Protein AF-A0A7X6YZL4-F1 (afdb_monomer_lite)

Structure (mmCIF, N/CA/C/O backbone):
data_AF-A0A7X6YZL4-F1
#
_entry.id   AF-A0A7X6YZL4-F1
#
loop_
_atom_site.group_PDB
_atom_site.id
_atom_site.type_symbol
_atom_site.label_atom_id
_atom_site.label_alt_id
_atom_site.label_comp_id
_atom_site.label_asym_id
_atom_site.label_entity_id
_atom_site.label_seq_id
_atom_site.pdbx_PDB_ins_code
_atom_site.Cartn_x
_atom_site.Cartn_y
_atom_site.Cartn_z
_atom_site.occupancy
_atom_site.B_iso_or_equiv
_atom_site.auth_seq_id
_atom_site.auth_comp_id
_atom_site.auth_asym_id
_atom_site.auth_atom_id
_atom_site.pdbx_PDB_model_num
ATOM 1 N N . MET A 1 1 ? -4.446 -24.377 -3.716 1.00 77.25 1 MET A N 1
ATOM 2 C CA . MET A 1 1 ? -5.215 -23.305 -3.032 1.00 77.25 1 MET A CA 1
ATOM 3 C C . MET A 1 1 ? -4.338 -22.731 -1.927 1.00 77.25 1 MET A C 1
ATOM 5 O O . MET A 1 1 ? -3.491 -23.467 -1.441 1.00 77.25 1 MET A O 1
ATOM 9 N N . PHE A 1 2 ? -4.482 -21.459 -1.549 1.00 84.44 2 PHE A N 1
ATOM 10 C CA . PHE A 1 2 ? -3.625 -20.832 -0.530 1.00 84.44 2 PHE A CA 1
ATOM 11 C C . PHE A 1 2 ? -4.409 -20.495 0.737 1.00 84.44 2 PHE A C 1
ATOM 13 O O . PHE A 1 2 ? -5.612 -20.237 0.712 1.00 84.44 2 PHE A O 1
ATOM 20 N N . CYS A 1 3 ? -3.724 -20.507 1.876 1.00 83.50 3 CYS A N 1
ATOM 21 C CA . CYS A 1 3 ? -4.315 -20.162 3.152 1.00 83.50 3 CYS A CA 1
ATOM 22 C C . CYS A 1 3 ? -4.645 -18.673 3.191 1.00 83.50 3 CYS A C 1
ATOM 24 O O . CYS A 1 3 ? -3.745 -17.840 3.266 1.00 83.50 3 CYS A O 1
ATOM 26 N N . ARG A 1 4 ? -5.932 -18.333 3.275 1.00 80.94 4 ARG A N 1
ATOM 27 C CA . ARG A 1 4 ? -6.381 -16.935 3.390 1.00 80.94 4 ARG A CA 1
ATOM 28 C C . ARG A 1 4 ? -5.865 -16.212 4.639 1.00 80.94 4 ARG A C 1
ATOM 30 O O . ARG A 1 4 ? -5.837 -14.991 4.664 1.00 80.94 4 ARG A O 1
ATOM 37 N N . LYS A 1 5 ? -5.408 -16.951 5.659 1.00 80.00 5 LYS A N 1
ATOM 38 C CA . LYS A 1 5 ? -4.813 -16.371 6.874 1.00 80.00 5 LYS A CA 1
ATOM 39 C C . LYS A 1 5 ? -3.322 -16.046 6.728 1.00 80.00 5 LYS A C 1
ATOM 41 O O . LYS A 1 5 ? -2.863 -15.101 7.359 1.00 80.00 5 LYS A O 1
ATOM 46 N N . CYS A 1 6 ? -2.542 -16.839 5.987 1.00 79.81 6 CYS A N 1
ATOM 47 C CA . CYS A 1 6 ? -1.077 -16.699 5.997 1.00 79.81 6 CYS A CA 1
ATOM 48 C C . CYS A 1 6 ? -0.364 -16.841 4.648 1.00 79.81 6 CYS A C 1
ATOM 50 O O . CYS A 1 6 ? 0.860 -16.789 4.639 1.00 79.81 6 CYS A O 1
ATOM 52 N N . GLY A 1 7 ? -1.084 -17.065 3.548 1.00 82.12 7 GLY A N 1
ATOM 53 C CA . GLY A 1 7 ? -0.505 -17.193 2.208 1.00 82.12 7 GLY A CA 1
ATOM 54 C C . GLY A 1 7 ? 0.187 -18.530 1.917 1.00 82.12 7 GLY A C 1
ATOM 55 O O . GLY A 1 7 ? 0.668 -18.734 0.810 1.00 82.12 7 GLY A O 1
ATOM 56 N N . ALA A 1 8 ? 0.232 -19.470 2.870 1.00 85.38 8 ALA A N 1
ATOM 57 C CA . ALA A 1 8 ? 0.843 -20.780 2.639 1.00 85.38 8 ALA A CA 1
ATOM 58 C C . ALA A 1 8 ? 0.036 -21.625 1.646 1.00 85.38 8 ALA A C 1
ATOM 60 O O . ALA A 1 8 ? -1.195 -21.627 1.698 1.00 85.38 8 ALA A O 1
ATOM 61 N N . GLU A 1 9 ? 0.724 -22.377 0.791 1.00 88.94 9 GLU A N 1
ATOM 62 C CA . GLU A 1 9 ? 0.089 -23.371 -0.072 1.00 88.94 9 GLU A CA 1
ATOM 63 C C . GLU A 1 9 ? -0.590 -24.449 0.784 1.00 88.94 9 GLU A C 1
ATOM 65 O O . GLU A 1 9 ? -0.041 -24.904 1.791 1.00 88.94 9 GLU A O 1
ATOM 70 N N . LEU A 1 10 ? -1.824 -24.792 0.425 1.00 87.00 10 LEU A N 1
ATOM 71 C CA . LEU A 1 10 ? -2.638 -25.786 1.110 1.00 87.00 10 LEU A CA 1
ATOM 72 C C . LEU A 1 10 ? -2.779 -27.029 0.244 1.00 87.00 10 LEU A C 1
ATOM 74 O O . LEU A 1 10 ? -3.118 -26.935 -0.942 1.00 87.00 10 LEU A O 1
ATOM 78 N N . ASP A 1 11 ? -2.636 -28.185 0.884 1.00 80.81 11 ASP A N 1
ATOM 79 C CA . ASP A 1 11 ? -3.034 -29.457 0.304 1.00 80.81 11 ASP A CA 1
ATOM 80 C C . ASP A 1 11 ? -4.551 -29.477 0.089 1.00 80.81 11 ASP A C 1
ATOM 82 O O . ASP A 1 11 ? -5.321 -29.067 0.963 1.00 80.81 11 ASP A O 1
ATOM 86 N N . ALA A 1 12 ? -4.985 -30.002 -1.059 1.00 70.81 12 ALA A N 1
ATOM 87 C CA . ALA A 1 12 ? -6.384 -29.999 -1.501 1.00 70.81 12 ALA A CA 1
ATOM 88 C C . ALA A 1 12 ? -7.362 -30.743 -0.563 1.00 70.81 12 ALA A C 1
ATOM 90 O O . ALA A 1 12 ? -8.571 -30.651 -0.751 1.00 70.81 12 ALA A O 1
ATOM 91 N N . GLN A 1 13 ? -6.850 -31.483 0.426 1.00 73.56 13 GLN A N 1
ATOM 92 C CA . GLN A 1 13 ? -7.623 -32.233 1.426 1.00 73.56 13 GLN A CA 1
ATOM 93 C C . GLN A 1 13 ? -7.285 -31.835 2.876 1.00 73.56 13 GLN A C 1
ATOM 95 O O . GLN A 1 13 ? -7.654 -32.537 3.812 1.00 73.56 13 GLN A O 1
ATOM 100 N N . SER A 1 14 ? -6.555 -30.735 3.089 1.00 74.19 14 SER A N 1
ATOM 101 C CA . SER A 1 14 ? -6.220 -30.266 4.438 1.00 74.19 14 SER A CA 1
ATOM 102 C C . SER A 1 14 ? -7.379 -29.494 5.083 1.00 74.19 14 SER A C 1
ATOM 104 O O . SER A 1 14 ? -7.771 -28.447 4.585 1.00 74.19 14 SER A O 1
ATOM 106 N N . ASP A 1 15 ? -7.890 -29.970 6.226 1.00 84.50 15 ASP A N 1
ATOM 107 C CA . ASP A 1 15 ? -8.900 -29.253 7.034 1.00 84.50 15 ASP A CA 1
ATOM 108 C C . ASP A 1 15 ? -8.316 -28.032 7.769 1.00 84.50 15 ASP A C 1
ATOM 110 O O . ASP A 1 15 ? -9.043 -27.150 8.236 1.00 84.50 15 ASP A O 1
ATOM 114 N N . PHE A 1 16 ? -6.987 -27.976 7.910 1.00 87.88 16 PHE A N 1
ATOM 115 C CA . PHE A 1 16 ? -6.263 -26.908 8.594 1.00 87.88 16 PHE A CA 1
ATOM 116 C C . PHE A 1 16 ? -4.934 -26.598 7.896 1.00 87.88 16 PHE A C 1
ATOM 118 O O . PHE A 1 16 ? -4.231 -27.490 7.428 1.00 87.88 16 PHE A O 1
ATOM 125 N N . CYS A 1 17 ? -4.551 -25.322 7.885 1.00 87.88 17 CYS A N 1
ATOM 126 C CA . CYS A 1 17 ? -3.268 -24.862 7.381 1.00 87.88 17 CYS A CA 1
ATOM 127 C C . CYS A 1 17 ? -2.140 -25.327 8.304 1.00 87.88 17 CYS A C 1
ATOM 129 O O . CYS A 1 17 ? -2.038 -24.872 9.446 1.00 87.88 17 CYS A O 1
ATOM 131 N N . SER A 1 18 ? -1.244 -26.155 7.775 1.00 88.06 18 SER A N 1
ATOM 132 C CA . SER A 1 18 ? -0.056 -26.659 8.473 1.00 88.06 18 SER A CA 1
ATOM 133 C C . SER A 1 18 ? 0.912 -25.556 8.922 1.00 88.06 18 SER A C 1
ATOM 135 O O . SER A 1 18 ? 1.654 -25.750 9.880 1.00 88.06 18 SER A O 1
ATOM 137 N N . ASN A 1 19 ? 0.884 -24.383 8.280 1.00 87.12 19 ASN A N 1
ATOM 138 C CA . ASN A 1 19 ? 1.783 -23.275 8.607 1.00 87.12 19 ASN A CA 1
ATOM 139 C C . ASN A 1 19 ? 1.261 -22.365 9.738 1.00 87.12 19 ASN A C 1
ATOM 141 O O . ASN A 1 19 ? 2.036 -21.885 10.557 1.00 87.12 19 ASN A O 1
ATOM 145 N N . CYS A 1 20 ? -0.047 -22.084 9.796 1.00 83.94 20 CYS A N 1
ATOM 146 C CA . CYS A 1 20 ? -0.599 -21.086 10.734 1.00 83.94 20 CYS A CA 1
ATOM 147 C C . CYS A 1 20 ? -1.802 -21.558 11.569 1.00 83.94 20 CYS A C 1
ATOM 149 O O . CYS A 1 20 ? -2.404 -20.753 12.296 1.00 83.94 20 CYS A O 1
ATOM 151 N N . GLY A 1 21 ? -2.194 -22.827 11.417 1.00 84.44 21 GLY A N 1
ATOM 152 C CA . GLY A 1 21 ? -3.307 -23.461 12.124 1.00 84.44 21 GLY A CA 1
ATOM 153 C C . GLY A 1 21 ? -4.698 -22.936 11.752 1.00 84.44 21 GLY A C 1
ATOM 154 O O . GLY A 1 21 ? -5.657 -23.216 12.464 1.00 84.44 21 GLY A O 1
ATOM 155 N N . ALA A 1 22 ? -4.838 -22.132 10.689 1.00 85.19 22 ALA A N 1
ATOM 156 C CA . ALA A 1 22 ? -6.154 -21.690 10.218 1.00 85.19 22 ALA A CA 1
ATOM 157 C C . ALA A 1 22 ? -6.991 -22.884 9.762 1.00 85.19 22 ALA A C 1
ATOM 159 O O . ALA A 1 22 ? -6.471 -23.717 9.028 1.00 85.19 22 ALA A O 1
ATOM 160 N N . LYS A 1 23 ? -8.279 -22.932 10.110 1.00 86.94 23 LYS A N 1
ATOM 161 C CA . LYS A 1 23 ? -9.203 -23.892 9.499 1.00 86.94 23 LYS A CA 1
ATOM 162 C C . LYS A 1 23 ? -9.378 -23.553 8.018 1.00 86.94 23 LYS A C 1
ATOM 164 O O . LYS A 1 23 ? -9.565 -22.388 7.670 1.00 86.94 23 LYS A O 1
ATOM 169 N N . VAL A 1 24 ? -9.276 -24.562 7.169 1.00 83.12 24 VAL A N 1
ATOM 170 C CA . VAL A 1 24 ? -9.494 -24.471 5.729 1.00 83.12 24 VAL A CA 1
ATOM 171 C C . VAL A 1 24 ? -10.911 -24.969 5.486 1.00 83.12 24 VAL A C 1
ATOM 173 O O . VAL A 1 24 ? -11.236 -26.107 5.812 1.00 83.12 24 VAL A O 1
ATOM 176 N N . SER A 1 25 ? -11.781 -24.108 4.966 1.00 66.81 25 SER A N 1
ATOM 177 C CA . SER A 1 25 ? -13.121 -24.529 4.562 1.00 66.81 25 SER A CA 1
ATOM 178 C C . SER A 1 25 ? -13.008 -25.335 3.270 1.00 66.81 25 SER A C 1
ATOM 180 O O . SER A 1 25 ? -13.019 -24.777 2.176 1.00 66.81 25 SER A O 1
ATOM 182 N N . LEU A 1 26 ? -12.829 -26.646 3.405 1.00 59.81 26 LEU A N 1
ATOM 183 C CA . LEU A 1 26 ? -13.103 -27.598 2.341 1.00 59.81 26 LEU A CA 1
ATOM 184 C C . LEU A 1 26 ? -14.585 -27.946 2.460 1.00 59.81 26 LEU A C 1
ATOM 186 O O . LEU A 1 26 ? -14.973 -28.617 3.410 1.00 59.81 26 LEU A O 1
ATOM 190 N N . ASP A 1 27 ? -15.415 -27.485 1.530 1.00 46.50 27 ASP A N 1
ATOM 191 C CA . ASP A 1 27 ? -16.777 -28.004 1.377 1.00 46.50 27 ASP A CA 1
ATOM 192 C C . ASP A 1 27 ? -16.779 -29.079 0.278 1.00 46.50 27 ASP A C 1
ATOM 194 O O . ASP A 1 27 ? -16.867 -28.745 -0.909 1.00 46.50 27 ASP A O 1
ATOM 198 N N . PRO A 1 28 ? -16.683 -30.378 0.620 1.00 51.56 28 PRO A N 1
ATOM 199 C CA . PRO A 1 28 ? -17.007 -31.449 -0.296 1.00 51.56 28 PRO A CA 1
ATOM 200 C C . PRO A 1 28 ? -18.454 -31.901 -0.060 1.00 51.56 28 PRO A C 1
ATOM 202 O O . PRO A 1 28 ? -18.777 -32.492 0.966 1.00 51.56 28 PRO A O 1
ATOM 205 N N . SER A 1 29 ? -19.299 -31.677 -1.066 1.00 43.12 29 SER A N 1
ATOM 206 C CA . SER A 1 29 ? -20.385 -32.565 -1.519 1.00 43.12 29 SER A CA 1
ATOM 207 C C . SER A 1 29 ? -21.721 -31.855 -1.741 1.00 43.12 29 SER A C 1
ATOM 209 O O . SER A 1 29 ? -22.318 -31.243 -0.859 1.00 43.12 29 SER A O 1
ATOM 211 N N . ALA A 1 30 ? -22.176 -31.984 -2.982 1.00 53.75 30 ALA A N 1
ATOM 212 C CA . ALA A 1 30 ? -23.420 -31.480 -3.512 1.00 53.75 30 ALA A CA 1
ATOM 213 C C . ALA A 1 30 ? -24.639 -32.245 -2.973 1.00 53.75 30 ALA A C 1
ATOM 215 O O . ALA A 1 30 ? -24.653 -33.473 -2.913 1.00 53.75 30 ALA A O 1
ATOM 216 N N . GLY A 1 31 ? -25.701 -31.490 -2.707 1.00 35.06 31 GLY A N 1
ATOM 217 C CA . GLY A 1 31 ? -27.073 -31.959 -2.574 1.00 35.06 31 GLY A CA 1
ATOM 218 C C . GLY A 1 31 ? -28.012 -30.831 -2.991 1.00 35.06 31 GLY A C 1
ATOM 219 O O . GLY A 1 31 ? -28.319 -29.971 -2.181 1.00 35.06 31 GLY A O 1
ATOM 220 N N . A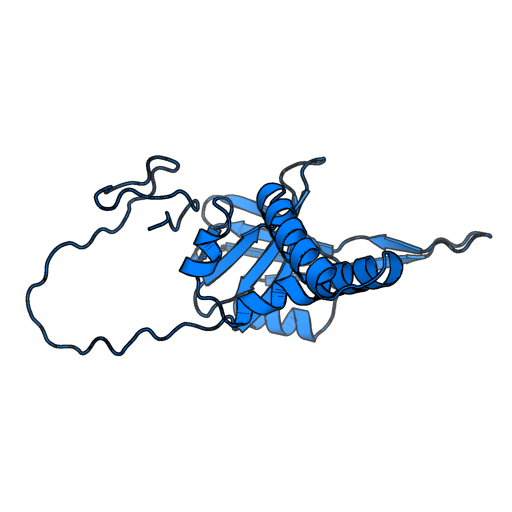SN A 1 32 ? -28.350 -30.816 -4.283 1.00 46.88 32 ASN A N 1
ATOM 221 C CA . ASN A 1 32 ? -29.417 -30.079 -4.972 1.00 46.88 32 ASN A CA 1
ATOM 222 C C . ASN A 1 32 ? -30.215 -29.023 -4.177 1.00 46.88 32 ASN A C 1
ATOM 224 O O . ASN A 1 32 ? -31.132 -29.364 -3.442 1.00 46.88 32 ASN A O 1
ATOM 228 N N . GLU A 1 33 ? -29.982 -27.753 -4.510 1.00 41.34 33 GLU A N 1
ATOM 229 C CA . GLU A 1 33 ? -31.046 -26.804 -4.852 1.00 41.34 33 GLU A CA 1
ATOM 230 C C . GLU A 1 33 ? -30.465 -25.787 -5.849 1.00 41.34 33 GLU A C 1
ATOM 232 O O . GLU A 1 33 ? -29.455 -25.127 -5.593 1.00 41.34 33 GLU A O 1
ATOM 237 N N . GLU A 1 34 ? -31.068 -25.722 -7.036 1.00 48.56 34 GLU A N 1
ATOM 238 C CA . GLU A 1 34 ? -30.737 -24.779 -8.100 1.00 48.56 34 GLU A CA 1
ATOM 239 C C . GLU A 1 34 ? -30.933 -23.334 -7.620 1.00 48.56 34 GLU A C 1
ATOM 241 O O . GLU A 1 34 ? -32.014 -22.756 -7.712 1.00 48.56 34 GLU A O 1
ATOM 246 N N . LYS A 1 35 ? -29.848 -22.697 -7.183 1.00 38.69 35 LYS A N 1
ATOM 247 C CA . LYS A 1 35 ? -29.645 -21.268 -7.419 1.00 38.69 35 LYS A CA 1
ATOM 248 C C . LYS A 1 35 ? -28.341 -21.086 -8.171 1.00 38.69 35 LYS A C 1
ATOM 250 O O . LYS A 1 35 ? -27.254 -21.350 -7.668 1.00 38.69 35 LYS A O 1
ATOM 255 N N . GLN A 1 36 ? -28.516 -20.676 -9.419 1.00 40.03 36 GLN A N 1
ATOM 256 C CA . GLN A 1 36 ? -27.507 -20.317 -10.402 1.00 40.03 36 GLN A CA 1
ATOM 257 C C . GLN A 1 36 ? -26.283 -19.646 -9.760 1.00 40.03 36 GLN A C 1
ATOM 259 O O . GLN A 1 36 ? -26.338 -18.495 -9.327 1.00 40.03 36 GLN A O 1
ATOM 264 N N . LYS A 1 37 ? -25.149 -20.354 -9.762 1.00 43.75 37 LYS A N 1
ATOM 265 C CA . LYS A 1 37 ? -23.840 -19.704 -9.786 1.00 43.75 37 LYS A CA 1
ATOM 266 C C . LYS A 1 37 ? -23.717 -19.021 -11.146 1.00 43.75 37 LYS A C 1
ATOM 268 O O . LYS A 1 37 ? -23.449 -19.675 -12.150 1.00 43.75 37 LYS A O 1
ATOM 273 N N . ASN A 1 38 ? -23.948 -17.712 -11.169 1.00 38.66 38 ASN A N 1
ATOM 274 C CA . ASN A 1 38 ? -23.431 -16.857 -12.233 1.00 38.66 38 ASN A CA 1
ATOM 275 C C . ASN A 1 38 ? -21.894 -16.998 -12.298 1.00 38.66 38 ASN A C 1
ATOM 277 O O . ASN A 1 38 ? -21.266 -17.298 -11.277 1.00 38.66 38 ASN A O 1
ATOM 281 N N . PRO A 1 39 ? -21.282 -16.826 -13.481 1.00 46.03 39 PRO A N 1
ATOM 282 C CA . PRO A 1 39 ? -19.849 -17.003 -13.660 1.00 46.03 39 PRO A CA 1
ATOM 283 C C . PRO A 1 39 ? -19.106 -15.959 -12.830 1.00 46.03 39 PRO A C 1
ATOM 285 O O . PRO A 1 39 ? -19.437 -14.782 -12.919 1.00 46.03 39 PRO A O 1
ATOM 288 N N . SER A 1 40 ? -18.130 -16.419 -12.040 1.00 47.69 40 SER A N 1
ATOM 289 C CA . SER A 1 40 ? -16.930 -15.687 -11.614 1.00 47.69 40 SER A CA 1
ATOM 290 C C . SER A 1 40 ? -16.995 -14.176 -11.857 1.00 47.69 40 SER A C 1
ATOM 292 O O . SER A 1 40 ? -16.449 -13.673 -12.841 1.00 47.69 40 SER A O 1
ATOM 294 N N . THR A 1 41 ? -17.669 -13.443 -10.972 1.00 46.81 41 THR A N 1
ATOM 295 C CA . THR A 1 41 ? -17.517 -11.993 -10.927 1.00 46.81 41 THR A CA 1
ATOM 296 C C . THR A 1 41 ? -16.127 -11.741 -10.360 1.00 46.81 41 THR A C 1
ATOM 298 O O . THR A 1 41 ? -15.938 -11.774 -9.150 1.00 46.81 41 THR A O 1
ATOM 301 N N . THR A 1 42 ? -15.134 -11.586 -11.234 1.00 57.91 42 THR A N 1
ATOM 302 C CA . THR A 1 42 ? -13.805 -11.100 -10.868 1.00 57.91 42 THR A CA 1
ATOM 303 C C . THR A 1 42 ? -14.000 -9.749 -10.190 1.00 57.91 42 THR A C 1
ATOM 305 O O . THR A 1 42 ? -14.322 -8.760 -10.851 1.00 57.91 42 THR A O 1
ATOM 308 N N . GLU A 1 43 ? -13.912 -9.714 -8.862 1.00 76.00 43 GLU A N 1
ATOM 309 C CA . GLU A 1 43 ? -13.983 -8.460 -8.127 1.00 76.00 43 GLU A CA 1
ATOM 310 C C . GLU A 1 43 ? -12.716 -7.678 -8.449 1.00 76.00 43 GLU A C 1
ATOM 312 O O . GLU A 1 43 ? -11.619 -8.055 -8.051 1.00 76.00 43 GLU A O 1
ATOM 317 N N . ALA A 1 44 ? -12.858 -6.626 -9.251 1.00 86.88 44 ALA A N 1
ATOM 318 C CA . ALA A 1 44 ? -11.735 -5.786 -9.629 1.00 86.88 44 ALA A CA 1
ATOM 319 C C . ALA A 1 44 ? -11.247 -4.981 -8.421 1.00 86.88 44 ALA A C 1
ATOM 321 O O . ALA A 1 44 ? -12.048 -4.520 -7.600 1.00 86.88 44 ALA A O 1
ATOM 322 N N . ALA A 1 45 ? -9.935 -4.755 -8.344 1.00 93.56 45 ALA A N 1
ATOM 323 C CA . ALA A 1 45 ? -9.388 -3.858 -7.340 1.00 93.56 45 ALA A CA 1
ATOM 324 C C . ALA A 1 45 ? -9.965 -2.445 -7.524 1.00 93.56 45 ALA A C 1
ATOM 326 O O . ALA A 1 45 ? -9.942 -1.874 -8.615 1.00 93.56 45 ALA A O 1
ATOM 327 N N . ILE A 1 46 ? -10.462 -1.874 -6.431 1.00 94.94 46 ILE A N 1
ATOM 328 C CA . ILE A 1 46 ? -11.050 -0.533 -6.383 1.00 94.94 46 ILE A CA 1
ATOM 329 C C . ILE A 1 46 ? -9.937 0.511 -6.327 1.00 94.94 46 ILE A C 1
ATOM 331 O O . ILE A 1 46 ? -10.007 1.560 -6.965 1.00 94.94 46 ILE A O 1
ATOM 335 N N . TRP A 1 47 ? -8.892 0.224 -5.551 1.00 94.81 47 TRP A N 1
ATOM 336 C CA . TRP A 1 47 ? -7.787 1.144 -5.337 1.00 94.81 47 TRP A CA 1
ATOM 337 C C . TRP A 1 47 ? -6.518 0.412 -4.910 1.00 94.81 47 TRP A C 1
ATOM 339 O O . TRP A 1 47 ? -6.567 -0.726 -4.443 1.00 94.81 47 TRP A O 1
ATOM 349 N N . MET A 1 48 ? -5.366 1.067 -5.045 1.00 94.19 48 MET A N 1
ATOM 350 C CA . MET A 1 48 ? -4.099 0.526 -4.574 1.00 94.19 48 MET A CA 1
ATOM 351 C C . MET A 1 48 ? -3.158 1.617 -4.063 1.00 94.19 48 MET A C 1
ATOM 353 O O . MET A 1 48 ? -3.041 2.697 -4.644 1.00 94.19 48 MET A O 1
ATOM 357 N N . LEU A 1 49 ? -2.461 1.295 -2.973 1.00 93.94 49 LEU A N 1
ATOM 358 C CA . LEU A 1 49 ? -1.506 2.168 -2.299 1.00 93.94 49 LEU A CA 1
ATOM 359 C C . LEU A 1 49 ? -0.146 1.473 -2.164 1.00 93.94 49 LEU A C 1
ATOM 361 O O . LEU A 1 49 ? -0.062 0.367 -1.629 1.00 93.94 49 LEU A O 1
ATOM 365 N N . GLN A 1 50 ? 0.940 2.129 -2.582 1.00 95.25 50 GLN A N 1
ATOM 366 C CA . GLN A 1 50 ? 2.290 1.618 -2.342 1.00 95.25 50 GLN A CA 1
ATOM 367 C C . GLN A 1 50 ? 2.772 2.011 -0.945 1.00 95.25 50 GLN A C 1
ATOM 369 O O . GLN A 1 50 ? 2.916 3.186 -0.620 1.00 95.25 50 GLN A O 1
ATOM 374 N N . VAL A 1 51 ? 3.116 1.026 -0.130 1.00 95.81 51 VAL A N 1
ATOM 375 C CA . VAL A 1 51 ? 3.604 1.230 1.234 1.00 95.81 51 VAL A CA 1
ATOM 376 C C . VAL A 1 51 ? 4.871 0.420 1.487 1.00 95.81 51 VAL A C 1
ATOM 378 O O . VAL A 1 51 ? 5.287 -0.421 0.694 1.00 95.81 51 VAL A O 1
ATOM 381 N N . GLN A 1 52 ? 5.521 0.676 2.609 1.00 95.06 52 GLN A N 1
ATOM 382 C CA . GLN A 1 52 ? 6.710 -0.033 3.054 1.00 95.06 52 GLN A CA 1
ATOM 383 C C . GLN A 1 52 ? 6.422 -0.690 4.398 1.00 95.06 52 GLN A C 1
ATOM 385 O O . GLN A 1 52 ? 6.327 -0.008 5.415 1.00 95.06 52 GLN A O 1
ATOM 390 N N . ARG A 1 53 ? 6.285 -2.016 4.423 1.00 94.38 53 ARG A N 1
ATOM 391 C CA . ARG A 1 53 ? 6.049 -2.775 5.653 1.00 94.38 53 ARG A CA 1
ATOM 392 C C . ARG A 1 53 ? 7.324 -2.838 6.483 1.00 94.38 53 ARG A C 1
ATOM 394 O O . ARG A 1 53 ? 8.360 -3.306 6.006 1.00 94.38 53 ARG A O 1
ATOM 401 N N . LYS A 1 54 ? 7.235 -2.402 7.740 1.00 90.75 54 LYS A N 1
ATOM 402 C CA . LYS A 1 54 ? 8.330 -2.449 8.714 1.00 90.75 54 LYS A CA 1
ATOM 403 C C . LYS A 1 54 ? 8.202 -3.700 9.575 1.00 90.75 54 LYS A C 1
ATOM 405 O O . LYS A 1 54 ? 7.395 -3.734 10.497 1.00 90.75 54 LYS A O 1
ATOM 410 N N . TYR A 1 55 ? 9.017 -4.712 9.290 1.00 87.00 55 TYR A N 1
ATOM 411 C CA . TYR A 1 55 ? 9.130 -5.900 10.144 1.00 87.00 55 TYR A CA 1
ATOM 412 C C . TYR A 1 55 ? 10.069 -5.652 11.330 1.00 87.00 55 TYR A C 1
ATOM 414 O O . TYR A 1 55 ? 9.861 -6.179 12.418 1.00 87.00 55 TYR A O 1
ATOM 422 N N . SER A 1 56 ? 11.111 -4.847 11.120 1.00 84.56 56 SER A N 1
ATOM 423 C CA . SER A 1 56 ? 12.051 -4.397 12.150 1.00 84.56 56 SER A CA 1
ATOM 424 C C . SER A 1 56 ? 12.729 -3.094 11.705 1.00 84.56 56 SER A C 1
ATOM 426 O O . SER A 1 56 ? 12.423 -2.571 10.634 1.00 84.56 56 SER A O 1
ATOM 428 N N . MET A 1 57 ? 13.672 -2.573 12.498 1.00 76.88 57 MET A N 1
ATOM 429 C CA . MET A 1 57 ? 14.445 -1.368 12.150 1.00 76.88 57 MET A CA 1
ATOM 430 C C . MET A 1 57 ? 15.274 -1.516 10.861 1.00 76.88 57 MET A C 1
ATOM 432 O O . MET A 1 57 ? 15.563 -0.517 10.215 1.00 76.88 57 MET A O 1
ATOM 436 N N . LEU A 1 58 ? 15.639 -2.746 10.481 1.00 82.56 58 LEU A N 1
ATOM 437 C CA . LEU A 1 58 ? 16.477 -3.036 9.308 1.00 82.56 58 LEU A CA 1
ATOM 438 C C . LEU A 1 58 ? 15.705 -3.739 8.184 1.00 82.56 58 LEU A C 1
ATOM 440 O O . LEU A 1 58 ? 16.083 -3.647 7.019 1.00 82.56 58 LEU A O 1
ATOM 444 N N . LYS A 1 59 ? 14.621 -4.453 8.515 1.00 87.81 59 LYS A N 1
ATOM 445 C CA . LYS A 1 59 ? 13.835 -5.217 7.542 1.00 87.81 59 LYS A CA 1
ATOM 446 C C . LYS A 1 59 ? 12.591 -4.434 7.129 1.00 87.81 59 LYS A C 1
ATOM 448 O O . LYS A 1 59 ? 11.556 -4.494 7.798 1.00 87.81 59 LYS A O 1
ATOM 453 N N . ILE A 1 60 ? 12.712 -3.737 6.001 1.00 90.94 60 ILE A N 1
ATOM 454 C CA . ILE A 1 60 ? 11.636 -2.985 5.350 1.00 90.94 60 ILE A CA 1
ATOM 455 C C . ILE A 1 60 ? 11.370 -3.598 3.973 1.00 90.94 60 ILE A C 1
ATOM 457 O O . ILE A 1 60 ? 12.305 -3.841 3.211 1.00 90.94 60 ILE A O 1
ATOM 461 N N . VAL A 1 61 ? 10.103 -3.871 3.661 1.00 92.62 61 VAL A N 1
ATOM 462 C CA . VAL A 1 61 ? 9.689 -4.497 2.395 1.00 92.62 61 VAL A CA 1
ATOM 463 C C . VAL A 1 61 ? 8.626 -3.638 1.723 1.00 92.62 61 VAL A C 1
ATOM 465 O O . VAL A 1 61 ? 7.638 -3.268 2.354 1.00 92.62 61 VAL A O 1
ATOM 468 N N . THR A 1 62 ? 8.807 -3.328 0.441 1.00 94.12 62 THR A N 1
ATOM 469 C CA . THR A 1 62 ? 7.781 -2.646 -0.356 1.00 94.12 62 THR A CA 1
ATOM 470 C C . THR A 1 62 ? 6.583 -3.567 -0.538 1.00 94.12 62 THR A C 1
ATOM 472 O O . THR A 1 62 ? 6.740 -4.731 -0.893 1.00 94.12 62 THR A O 1
ATOM 475 N N . CYS A 1 63 ? 5.393 -3.049 -0.271 1.00 94.81 63 CYS A N 1
ATOM 476 C CA . CYS A 1 63 ? 4.131 -3.755 -0.414 1.00 94.81 63 CYS A CA 1
ATOM 477 C C . CYS A 1 63 ? 3.148 -2.865 -1.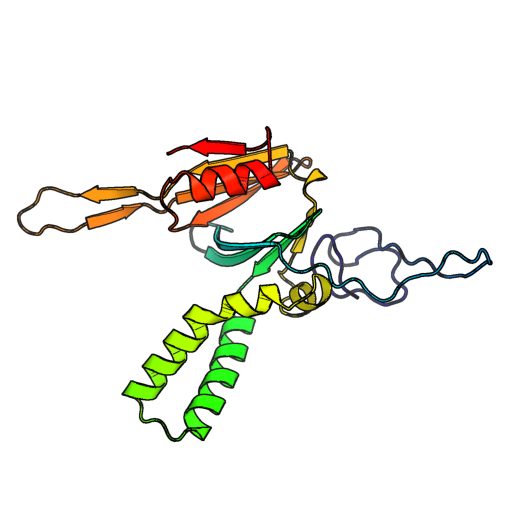172 1.00 94.81 63 CYS A C 1
ATOM 479 O O . CYS A 1 63 ? 3.196 -1.640 -1.060 1.00 94.81 63 CYS A O 1
ATOM 481 N N . TYR A 1 64 ? 2.227 -3.483 -1.890 1.00 96.62 64 TYR A N 1
ATOM 482 C CA . TYR A 1 64 ? 1.062 -2.818 -2.445 1.00 96.62 64 TYR A CA 1
ATOM 483 C C . TYR A 1 64 ? -0.150 -3.255 -1.634 1.00 96.62 64 TYR A C 1
ATOM 485 O O . TYR A 1 64 ? -0.411 -4.446 -1.497 1.00 96.62 64 TYR A O 1
ATOM 493 N N . MET A 1 65 ? -0.851 -2.291 -1.048 1.00 96.75 65 MET A N 1
ATOM 494 C CA . MET 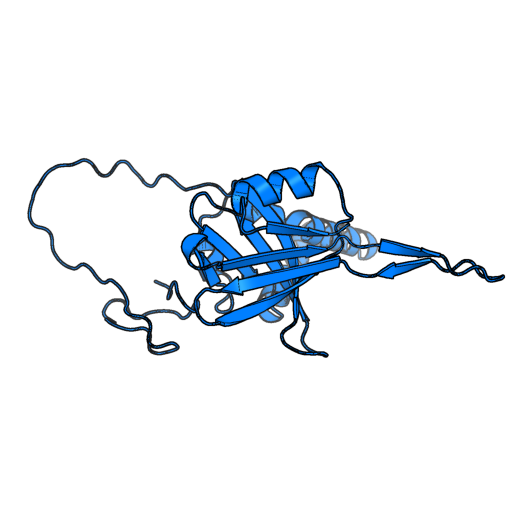A 1 65 ? -2.152 -2.526 -0.436 1.00 96.75 65 MET A CA 1
ATOM 495 C C . MET A 1 65 ? -3.184 -2.417 -1.541 1.00 96.75 65 MET A C 1
ATOM 497 O O . MET A 1 65 ? -3.411 -1.318 -2.039 1.00 96.75 65 MET A O 1
ATOM 501 N N . VAL A 1 66 ? -3.743 -3.545 -1.953 1.00 97.56 66 VAL A N 1
ATOM 502 C CA . VAL A 1 66 ? -4.749 -3.633 -3.010 1.00 97.56 66 VAL A CA 1
ATOM 503 C C . VAL A 1 66 ? -6.108 -3.754 -2.339 1.00 97.56 66 VAL A C 1
ATOM 505 O O . VAL A 1 66 ? -6.318 -4.656 -1.534 1.00 97.56 66 VAL A O 1
ATOM 508 N N . PHE A 1 67 ? -7.002 -2.813 -2.610 1.00 96.94 67 PHE A N 1
ATOM 509 C CA . PHE A 1 67 ? -8.301 -2.702 -1.962 1.00 96.94 67 PHE A CA 1
ATOM 510 C C . PHE A 1 67 ? -9.375 -3.307 -2.859 1.00 96.94 67 PHE A C 1
ATOM 512 O O . PHE A 1 67 ? -9.530 -2.884 -4.005 1.00 96.94 67 PHE A O 1
ATOM 519 N N . PHE A 1 68 ? -10.118 -4.266 -2.318 1.00 95.81 68 PHE A N 1
ATOM 520 C CA . PHE A 1 68 ? -11.317 -4.840 -2.916 1.00 95.81 68 PHE A CA 1
ATOM 521 C C . PHE A 1 68 ? -12.542 -4.355 -2.137 1.00 95.81 68 PHE A C 1
ATOM 523 O O . PHE A 1 68 ? -12.451 -3.445 -1.314 1.00 95.81 68 PHE A O 1
ATOM 530 N N . LYS A 1 69 ? -13.716 -4.910 -2.432 1.00 92.94 69 LYS A N 1
ATOM 531 C CA . LYS A 1 69 ? -14.966 -4.448 -1.829 1.00 92.94 69 LYS A CA 1
ATOM 532 C C . LYS A 1 69 ? -15.047 -4.745 -0.329 1.00 92.94 69 LYS A C 1
ATOM 534 O O . LYS A 1 69 ? -15.396 -3.854 0.439 1.00 92.94 69 LYS A O 1
ATOM 539 N N . ASP A 1 70 ? -14.703 -5.968 0.069 1.00 92.19 70 ASP A N 1
ATOM 540 C CA . ASP A 1 70 ? -14.886 -6.455 1.446 1.00 92.19 70 ASP A CA 1
ATOM 541 C C . ASP A 1 70 ? -13.549 -6.747 2.167 1.00 92.19 70 ASP A C 1
ATOM 543 O O . ASP A 1 70 ? -13.494 -6.917 3.392 1.00 92.19 70 ASP A O 1
ATOM 547 N N . GLU A 1 71 ? -12.441 -6.761 1.425 1.00 95.12 71 GLU A N 1
ATOM 548 C CA . GLU A 1 71 ? -11.112 -7.100 1.926 1.00 95.12 71 GLU A CA 1
ATOM 549 C C . GLU A 1 71 ? -10.000 -6.324 1.213 1.00 95.12 71 GLU A C 1
ATOM 551 O O . GLU A 1 71 ? -10.191 -5.719 0.159 1.00 95.12 71 GLU A O 1
ATOM 556 N N . MET A 1 72 ? -8.802 -6.331 1.795 1.00 96.56 72 MET A N 1
ATOM 557 C CA . MET A 1 72 ? -7.590 -5.878 1.115 1.00 96.56 72 MET A CA 1
ATOM 558 C C . MET A 1 72 ? -6.568 -7.005 1.015 1.00 96.56 72 MET A C 1
ATOM 560 O O . MET A 1 72 ? -6.494 -7.870 1.887 1.00 96.56 72 MET A O 1
ATOM 564 N N . VAL A 1 73 ? -5.704 -6.931 0.009 1.00 97.44 73 VAL A N 1
ATOM 565 C CA . VAL A 1 73 ? -4.544 -7.809 -0.137 1.00 97.44 73 VAL A CA 1
ATOM 566 C C . VAL A 1 73 ? -3.266 -7.001 0.047 1.00 97.44 73 VAL A C 1
ATOM 568 O O . VAL A 1 73 ? -3.070 -5.957 -0.575 1.00 97.44 73 VAL A O 1
ATOM 571 N N . LEU A 1 74 ? -2.371 -7.486 0.906 1.00 96.88 74 LEU A N 1
ATOM 572 C CA . LEU A 1 74 ? -1.005 -6.985 1.020 1.00 96.88 74 LEU A CA 1
ATOM 573 C C . LEU A 1 74 ? -0.099 -7.761 0.059 1.00 96.88 74 LEU A C 1
ATOM 575 O O . LEU A 1 74 ? 0.430 -8.813 0.422 1.00 96.88 74 LEU A O 1
ATOM 579 N N . ALA A 1 75 ? 0.105 -7.224 -1.142 1.00 96.88 75 ALA A N 1
ATOM 580 C CA . ALA A 1 75 ? 1.001 -7.788 -2.147 1.00 96.88 75 ALA A CA 1
ATOM 581 C C . ALA A 1 75 ? 2.451 -7.345 -1.886 1.00 96.88 75 ALA A C 1
ATOM 583 O O . ALA A 1 75 ? 2.843 -6.207 -2.157 1.00 96.88 75 ALA A O 1
ATOM 584 N N . HIS A 1 76 ? 3.255 -8.230 -1.312 1.00 94.94 76 HIS A N 1
ATOM 585 C CA . HIS A 1 76 ? 4.652 -8.014 -0.983 1.00 94.94 76 HIS A CA 1
ATOM 586 C C . HIS A 1 76 ? 5.529 -8.133 -2.220 1.00 94.94 76 HIS A C 1
ATOM 588 O O . HIS A 1 76 ? 5.555 -9.139 -2.922 1.00 94.94 76 HIS A O 1
ATOM 594 N N . LEU A 1 77 ? 6.358 -7.118 -2.425 1.00 93.38 77 LEU A N 1
ATOM 595 C CA . LEU A 1 77 ? 7.397 -7.149 -3.433 1.00 93.38 77 LEU A CA 1
ATOM 596 C C . LEU A 1 77 ? 8.682 -7.727 -2.818 1.00 93.38 77 LEU A C 1
ATOM 598 O O . LEU A 1 77 ? 9.617 -7.001 -2.460 1.00 93.38 77 LEU A O 1
ATOM 602 N N . SER A 1 78 ? 8.707 -9.051 -2.633 1.00 89.88 78 SER A N 1
ATOM 603 C CA . SER A 1 78 ? 9.832 -9.744 -1.998 1.00 89.88 78 SER A CA 1
ATOM 604 C C . SER A 1 78 ? 11.125 -9.660 -2.818 1.00 89.88 78 SER A C 1
ATOM 606 O O . SER A 1 78 ? 11.154 -9.272 -3.987 1.00 89.88 78 SER A O 1
ATOM 608 N N . GLY A 1 79 ? 12.254 -10.032 -2.206 1.00 89.69 79 GLY A N 1
ATOM 609 C CA . GLY A 1 79 ? 13.523 -10.147 -2.932 1.00 89.69 79 GLY A CA 1
ATOM 610 C C . GLY A 1 79 ? 13.470 -11.172 -4.071 1.00 89.69 79 GLY A C 1
ATOM 611 O O . GLY A 1 79 ? 14.049 -10.923 -5.127 1.00 89.69 79 GLY A O 1
ATOM 612 N N . ALA A 1 80 ? 12.753 -12.283 -3.872 1.00 89.31 80 ALA A N 1
ATOM 613 C CA . ALA A 1 80 ? 12.599 -13.332 -4.876 1.00 89.31 80 ALA A CA 1
ATOM 614 C C . ALA A 1 80 ? 11.753 -12.841 -6.056 1.00 89.31 80 ALA A C 1
ATOM 616 O O . ALA A 1 80 ? 12.210 -12.921 -7.197 1.00 89.31 80 ALA A O 1
ATOM 617 N N . LEU A 1 81 ? 10.595 -12.232 -5.771 1.00 91.19 81 LEU A N 1
ATOM 618 C CA . LEU A 1 81 ? 9.720 -11.670 -6.796 1.00 91.19 81 LEU A CA 1
ATOM 619 C C . LEU A 1 81 ? 10.428 -10.559 -7.582 1.00 91.19 81 LEU A C 1
ATOM 621 O O . LEU A 1 81 ? 10.470 -10.607 -8.806 1.00 91.19 81 LEU A O 1
ATOM 625 N N . ARG A 1 82 ? 11.107 -9.617 -6.907 1.00 92.00 82 ARG A N 1
ATOM 626 C CA . ARG A 1 82 ? 11.891 -8.567 -7.591 1.00 92.00 82 ARG A CA 1
ATOM 627 C C . ARG A 1 82 ? 12.931 -9.125 -8.542 1.00 92.00 82 ARG A C 1
ATOM 629 O O . ARG A 1 82 ? 13.103 -8.586 -9.634 1.00 92.00 82 ARG A O 1
ATOM 636 N N . LYS A 1 83 ? 13.647 -10.172 -8.128 1.00 92.69 83 LYS A N 1
ATOM 637 C CA . LYS A 1 83 ? 14.676 -10.800 -8.957 1.00 92.69 83 LYS A CA 1
ATOM 638 C C . LYS A 1 83 ? 14.056 -11.496 -10.169 1.00 92.69 83 LYS A C 1
ATOM 640 O O . LYS A 1 83 ? 14.548 -11.294 -11.276 1.00 92.69 83 LYS A O 1
ATOM 645 N N . ALA A 1 84 ? 12.987 -12.266 -9.967 1.00 92.19 84 ALA A N 1
ATOM 646 C CA . ALA A 1 84 ? 12.278 -12.951 -11.046 1.00 92.19 84 ALA A CA 1
ATOM 647 C C . ALA A 1 84 ? 11.715 -11.954 -12.073 1.00 92.19 84 ALA A C 1
ATOM 649 O O . ALA A 1 84 ? 11.948 -12.098 -13.271 1.00 92.19 84 ALA A O 1
ATOM 650 N N . GLU A 1 85 ? 11.060 -10.895 -11.601 1.00 93.50 85 GLU A N 1
ATOM 651 C CA . GLU A 1 85 ? 10.461 -9.863 -12.448 1.00 93.50 85 GLU A CA 1
ATOM 652 C C . GLU A 1 85 ? 11.509 -8.998 -13.157 1.00 93.50 85 GLU A C 1
ATOM 654 O O . GLU A 1 85 ? 11.375 -8.721 -14.346 1.00 93.50 85 GLU A O 1
ATOM 659 N N . SER A 1 86 ? 12.613 -8.647 -12.484 1.00 92.88 86 SER A N 1
ATOM 660 C CA . SER A 1 86 ? 13.727 -7.934 -13.129 1.00 92.88 86 SER A CA 1
ATOM 661 C C . SER A 1 86 ? 14.381 -8.770 -14.225 1.00 92.88 86 SER A C 1
ATOM 663 O O . SER A 1 86 ? 14.793 -8.218 -15.242 1.00 92.88 86 SER A O 1
ATOM 665 N N . GLN A 1 87 ? 14.485 -10.089 -14.038 1.00 93.31 87 GLN A N 1
ATOM 666 C CA . GLN A 1 87 ? 15.038 -10.982 -15.052 1.00 93.31 87 GLN A CA 1
ATOM 667 C C . GLN A 1 87 ? 14.128 -11.025 -16.286 1.00 93.31 87 GLN A C 1
ATOM 669 O O . GLN A 1 87 ? 14.597 -10.738 -17.384 1.00 93.31 87 GLN A O 1
ATOM 674 N N . LYS A 1 88 ? 12.821 -11.258 -16.096 1.00 92.00 88 LYS A N 1
ATOM 675 C CA . LYS A 1 88 ? 11.826 -11.231 -17.183 1.00 92.00 88 LYS A CA 1
ATOM 676 C C . LYS A 1 88 ? 11.842 -9.900 -17.939 1.00 92.00 88 LYS A C 1
ATOM 678 O O . LYS A 1 88 ? 11.923 -9.883 -19.164 1.00 92.00 88 LYS A O 1
ATOM 683 N N . ALA A 1 89 ? 11.811 -8.780 -17.213 1.00 92.06 89 ALA A N 1
ATOM 684 C CA . ALA A 1 89 ? 11.851 -7.450 -17.812 1.00 92.06 89 ALA A CA 1
ATOM 685 C C . ALA A 1 89 ? 13.174 -7.199 -18.553 1.00 92.06 89 ALA A C 1
ATOM 687 O O . ALA A 1 89 ? 13.176 -6.633 -19.645 1.00 92.06 89 ALA A O 1
ATOM 688 N N . SER A 1 90 ? 14.304 -7.646 -17.995 1.00 90.19 90 SER A N 1
ATOM 689 C CA . SER A 1 90 ? 15.610 -7.528 -18.646 1.00 90.19 90 SER A CA 1
ATOM 690 C C . SER A 1 90 ? 15.657 -8.299 -19.961 1.00 90.19 90 SER A C 1
ATOM 692 O O . SER A 1 90 ? 16.180 -7.769 -20.939 1.00 90.19 90 SER A O 1
ATOM 694 N N . ASP A 1 91 ? 15.100 -9.505 -20.006 1.00 91.81 91 ASP A N 1
ATOM 695 C CA . ASP A 1 91 ? 15.104 -10.327 -21.213 1.00 91.81 91 ASP A CA 1
ATOM 696 C C . ASP A 1 91 ? 14.222 -9.702 -22.308 1.00 91.81 91 ASP A C 1
ATOM 698 O O . ASP A 1 91 ? 14.692 -9.526 -23.431 1.00 91.81 91 ASP A O 1
ATOM 702 N N . GLN A 1 92 ? 13.046 -9.167 -21.957 1.00 90.81 92 GLN A N 1
ATOM 703 C CA . GLN A 1 92 ? 12.211 -8.385 -22.886 1.00 90.81 92 GLN A CA 1
ATOM 704 C C . GLN A 1 92 ? 12.900 -7.106 -23.401 1.00 90.81 92 GLN A C 1
ATOM 706 O O . GLN A 1 92 ? 12.681 -6.672 -24.532 1.00 90.81 92 GLN A O 1
ATOM 711 N N . ILE A 1 93 ? 13.723 -6.452 -22.576 1.00 90.81 93 ILE A N 1
ATOM 712 C CA . ILE A 1 93 ? 14.481 -5.255 -22.976 1.00 90.81 93 ILE A CA 1
ATOM 713 C C . ILE A 1 93 ? 15.622 -5.624 -23.933 1.00 90.81 93 ILE A C 1
ATOM 715 O O . ILE A 1 93 ? 15.867 -4.891 -24.896 1.00 90.81 93 ILE A O 1
ATOM 719 N N . LYS A 1 94 ? 16.302 -6.754 -23.693 1.00 88.56 94 LYS A N 1
ATOM 720 C CA . LYS A 1 94 ? 17.349 -7.277 -24.585 1.00 88.56 94 LYS A CA 1
ATOM 721 C C . LYS A 1 94 ? 16.775 -7.668 -25.943 1.00 88.56 94 LYS A C 1
ATOM 723 O O . LYS A 1 94 ? 17.378 -7.327 -26.956 1.00 88.56 94 LYS A O 1
ATOM 728 N N . GLU A 1 95 ? 15.603 -8.305 -25.973 1.00 91.56 95 GLU A N 1
ATOM 729 C CA . GLU A 1 95 ? 14.892 -8.649 -27.215 1.00 91.56 95 GLU A CA 1
ATOM 730 C C . GLU A 1 95 ? 14.576 -7.413 -28.069 1.00 91.56 95 GLU A C 1
ATOM 732 O O . GLU A 1 95 ? 14.651 -7.462 -29.294 1.00 91.56 95 GLU A O 1
ATOM 737 N N . LYS A 1 96 ? 14.307 -6.264 -27.436 1.00 88.38 96 LYS A N 1
ATOM 738 C CA . LYS A 1 96 ? 14.100 -4.977 -28.123 1.00 88.38 96 LYS A CA 1
ATOM 739 C C . LYS A 1 96 ? 15.393 -4.338 -28.655 1.00 88.38 96 LYS A C 1
ATOM 741 O O . LYS A 1 96 ? 15.328 -3.263 -29.249 1.00 88.38 96 LYS A O 1
ATOM 746 N N . GLY A 1 97 ? 16.563 -4.941 -28.421 1.00 85.56 97 GLY A N 1
ATOM 747 C CA . GLY A 1 97 ? 17.857 -4.450 -28.911 1.00 85.56 97 GLY A CA 1
ATOM 748 C C . GLY A 1 97 ? 18.270 -3.088 -28.341 1.00 85.56 97 GLY A C 1
ATOM 749 O O . GLY A 1 97 ? 19.027 -2.347 -28.970 1.00 85.56 97 GLY A O 1
ATOM 750 N N . LEU A 1 98 ? 17.750 -2.711 -27.170 1.00 83.19 98 LEU A N 1
ATOM 751 C CA . LEU A 1 98 ? 18.017 -1.406 -26.567 1.00 83.19 98 LEU A CA 1
ATOM 752 C C . LEU A 1 98 ? 19.401 -1.385 -25.899 1.00 83.19 98 LEU A C 1
ATOM 754 O O . LEU A 1 98 ? 19.727 -2.247 -25.088 1.00 83.19 98 LEU A O 1
ATOM 758 N N . GLY A 1 99 ? 20.209 -0.363 -26.200 1.00 77.94 99 GLY A N 1
ATOM 759 C CA . GLY A 1 99 ? 21.497 -0.142 -25.530 1.00 77.94 99 GLY A CA 1
ATOM 760 C C . GLY A 1 99 ? 21.351 0.180 -24.033 1.00 77.94 99 GLY A C 1
ATOM 761 O O . GLY A 1 99 ? 20.277 0.573 -23.577 1.00 77.94 99 GLY A O 1
ATOM 762 N N . PHE A 1 100 ? 22.449 0.078 -23.273 1.00 77.19 100 PHE A N 1
ATOM 763 C CA . PHE A 1 100 ? 22.484 0.159 -21.799 1.00 77.19 100 PHE A CA 1
ATOM 764 C C . PHE A 1 100 ? 21.683 1.329 -21.189 1.00 77.19 100 PHE A C 1
ATOM 766 O O . PHE A 1 100 ? 20.868 1.114 -20.294 1.00 77.19 100 PHE A O 1
ATOM 773 N N . LEU A 1 101 ? 21.851 2.552 -21.710 1.00 84.31 101 LEU A N 1
ATOM 774 C CA . LEU A 1 101 ? 21.153 3.745 -21.202 1.00 84.31 101 LEU A CA 1
ATOM 775 C C . LEU A 1 101 ? 19.635 3.720 -21.456 1.00 84.31 101 LEU A C 1
ATOM 777 O O . LEU A 1 101 ? 18.861 4.220 -20.648 1.00 84.31 101 LEU A O 1
ATOM 781 N N . LYS A 1 102 ? 19.189 3.137 -22.576 1.00 87.56 102 LYS A N 1
ATOM 782 C CA . LYS A 1 102 ? 17.754 2.999 -22.884 1.00 87.56 102 LYS A CA 1
ATOM 783 C C . LYS A 1 102 ? 17.140 1.819 -22.133 1.00 87.56 102 LYS A C 1
ATOM 785 O O . LYS A 1 102 ? 15.986 1.892 -21.722 1.00 87.56 102 LYS A O 1
ATOM 790 N N . GLY A 1 103 ? 17.921 0.763 -21.912 1.00 89.06 103 GLY A N 1
ATOM 791 C CA . GLY A 1 103 ? 17.498 -0.389 -21.126 1.00 89.06 103 GLY A CA 1
ATOM 792 C C . GLY A 1 103 ? 17.231 -0.038 -19.662 1.00 89.06 103 GLY A C 1
ATOM 793 O O . GLY A 1 103 ? 16.225 -0.473 -19.108 1.00 89.06 103 GLY A O 1
ATOM 794 N N . SER A 1 104 ? 18.064 0.805 -19.042 1.00 87.12 104 SER A N 1
ATOM 795 C CA . SER A 1 104 ? 17.825 1.258 -17.664 1.00 87.12 104 SER A CA 1
ATOM 796 C C . SER A 1 104 ? 16.569 2.129 -17.539 1.00 87.12 104 SER A C 1
ATOM 798 O O . SER A 1 104 ? 15.807 1.967 -16.585 1.00 87.12 104 SER A O 1
ATOM 800 N N . ALA A 1 105 ? 16.301 2.995 -18.521 1.00 91.75 105 ALA A N 1
ATOM 801 C CA . ALA A 1 105 ? 15.074 3.788 -18.570 1.00 91.75 105 ALA A CA 1
ATOM 802 C C . ALA A 1 105 ? 13.815 2.909 -18.706 1.00 91.75 105 ALA A C 1
ATOM 804 O O . ALA A 1 105 ? 12.843 3.112 -17.977 1.00 91.75 105 ALA A O 1
ATOM 805 N N . GLU A 1 106 ? 13.836 1.896 -19.580 1.00 92.25 106 GLU A N 1
ATOM 806 C CA . GLU A 1 106 ? 12.713 0.959 -19.724 1.00 92.25 106 GLU A CA 1
ATOM 807 C C . GLU A 1 106 ? 12.524 0.077 -18.480 1.00 92.25 106 GLU A C 1
ATOM 809 O O . GLU A 1 106 ? 11.387 -0.182 -18.096 1.00 92.25 106 GLU A O 1
ATOM 814 N N . MET A 1 107 ? 13.600 -0.308 -17.783 1.00 90.88 107 MET A N 1
ATOM 815 C CA . MET A 1 107 ? 13.503 -1.016 -16.500 1.00 90.88 107 MET A CA 1
ATOM 816 C C . MET A 1 107 ? 12.848 -0.143 -15.418 1.00 90.88 107 MET A C 1
ATOM 818 O O . MET A 1 107 ? 11.962 -0.601 -14.702 1.00 90.88 107 MET A O 1
ATOM 822 N N . MET A 1 108 ? 13.231 1.134 -15.307 1.00 91.19 108 MET A N 1
ATOM 823 C CA . MET A 1 108 ? 12.577 2.060 -14.370 1.00 91.19 108 MET A CA 1
ATOM 824 C C . MET A 1 108 ? 11.096 2.245 -14.699 1.00 91.19 108 MET A C 1
ATOM 826 O O . MET A 1 108 ? 10.256 2.256 -13.803 1.00 91.19 108 MET A O 1
ATOM 830 N N . LYS A 1 109 ? 10.766 2.349 -15.988 1.00 91.94 109 LYS A N 1
ATOM 831 C CA . LYS A 1 109 ? 9.387 2.455 -16.468 1.00 91.94 109 LYS A CA 1
ATOM 832 C C . LYS A 1 109 ? 8.575 1.184 -16.216 1.00 91.94 109 LYS A C 1
ATOM 834 O O . LYS A 1 109 ? 7.388 1.279 -15.919 1.00 91.94 109 LYS A O 1
ATOM 839 N N . TYR A 1 110 ? 9.198 0.011 -16.318 1.00 92.44 110 TYR A N 1
ATOM 840 C CA . TYR A 1 110 ? 8.587 -1.255 -15.921 1.00 92.44 110 TYR A CA 1
ATOM 841 C C . TYR A 1 110 ? 8.196 -1.208 -14.444 1.00 92.44 110 TYR A C 1
ATOM 843 O O . TYR A 1 110 ? 7.027 -1.377 -14.105 1.00 92.44 110 TYR A O 1
ATOM 851 N N . TRP A 1 111 ? 9.147 -0.868 -13.571 1.00 91.06 111 TRP A N 1
ATOM 852 C CA . TRP A 1 111 ? 8.912 -0.798 -12.130 1.00 91.06 111 TRP A CA 1
ATOM 853 C C . TRP A 1 111 ? 7.928 0.301 -11.718 1.00 91.06 111 TRP A C 1
ATOM 855 O O . TRP A 1 111 ? 7.153 0.092 -10.788 1.00 91.06 111 TRP A O 1
ATOM 865 N N . SER A 1 112 ? 7.889 1.437 -12.422 1.00 88.44 112 SER A N 1
ATOM 866 C CA . SER A 1 112 ? 6.924 2.507 -12.135 1.00 88.44 112 SER A CA 1
ATOM 867 C C . SER A 1 112 ? 5.483 2.134 -12.487 1.00 88.44 112 SER A C 1
ATOM 869 O O . SER A 1 112 ? 4.550 2.691 -11.911 1.00 88.44 112 SER A O 1
ATOM 871 N N . LYS A 1 113 ? 5.291 1.179 -13.405 1.00 90.06 113 LYS A N 1
ATOM 872 C CA . LYS A 1 113 ? 3.974 0.667 -13.810 1.00 90.06 113 LYS A CA 1
ATOM 873 C C . LYS A 1 113 ? 3.643 -0.707 -13.240 1.00 90.06 113 LYS A C 1
ATOM 875 O O . LYS A 1 113 ? 2.511 -1.153 -13.392 1.00 90.06 113 LYS A O 1
ATOM 880 N N . PHE A 1 114 ? 4.593 -1.361 -12.576 1.00 91.31 114 PHE A N 1
ATOM 881 C CA . PHE A 1 114 ? 4.464 -2.738 -12.105 1.00 91.31 114 PHE A CA 1
ATOM 882 C C . PHE A 1 114 ? 3.193 -2.971 -11.281 1.00 91.31 114 PHE A C 1
ATOM 884 O O . PHE A 1 114 ? 2.517 -3.980 -11.443 1.00 91.31 114 PHE A O 1
ATOM 891 N N . SER A 1 115 ? 2.824 -2.011 -10.437 1.00 91.06 115 SER A N 1
ATOM 892 C CA . SER A 1 115 ? 1.657 -2.107 -9.563 1.00 91.06 115 SER A CA 1
ATOM 893 C C . SER A 1 115 ? 0.308 -1.994 -10.278 1.00 91.06 115 SER A C 1
ATOM 895 O O . SER A 1 115 ? -0.710 -2.370 -9.707 1.00 91.06 115 SER A O 1
ATOM 897 N N . GLN A 1 116 ? 0.269 -1.511 -11.524 1.00 91.69 116 GLN A N 1
ATOM 898 C CA . GLN A 1 116 ? -0.984 -1.315 -12.264 1.00 91.69 116 GLN A CA 1
ATOM 899 C C . GLN A 1 116 ? -1.669 -2.636 -12.624 1.00 91.69 116 GLN A C 1
ATOM 901 O O . GLN A 1 116 ? -2.885 -2.670 -12.774 1.00 91.69 116 GLN A O 1
ATOM 906 N N . ARG A 1 117 ? -0.913 -3.735 -12.716 1.00 92.94 117 ARG A N 1
ATOM 907 C CA . ARG A 1 117 ? -1.469 -5.065 -13.003 1.00 92.94 117 ARG A CA 1
ATOM 908 C C . ARG A 1 117 ? -2.452 -5.554 -11.937 1.00 92.94 117 ARG A C 1
ATOM 910 O O . ARG A 1 117 ? -3.340 -6.329 -12.255 1.00 92.94 117 ARG A O 1
ATOM 917 N N . TYR A 1 118 ? -2.351 -5.061 -10.700 1.00 95.00 118 TYR A N 1
ATOM 918 C CA . TYR A 1 118 ? -3.274 -5.455 -9.633 1.00 95.00 118 TYR A CA 1
ATOM 919 C C . TYR A 1 118 ? -4.714 -4.989 -9.871 1.00 95.00 118 TYR A C 1
ATOM 921 O O . TYR A 1 118 ? -5.622 -5.529 -9.259 1.00 95.00 118 TYR A O 1
ATOM 929 N N . TYR A 1 119 ? -4.949 -4.039 -10.784 1.00 94.00 119 TYR A N 1
ATOM 930 C CA . TYR A 1 119 ? -6.308 -3.668 -11.195 1.00 94.00 119 TYR A CA 1
ATOM 931 C C . TYR A 1 119 ? -6.992 -4.718 -12.077 1.00 94.00 119 TYR A C 1
ATOM 933 O O . TYR A 1 119 ? -8.207 -4.670 -12.244 1.00 94.00 119 TYR A O 1
ATOM 941 N N . THR A 1 120 ? -6.228 -5.650 -12.648 1.00 92.44 120 THR A N 1
ATOM 942 C CA . THR A 1 120 ? -6.744 -6.717 -13.515 1.00 92.44 120 THR A CA 1
ATOM 943 C C . THR A 1 120 ? -6.598 -8.106 -12.908 1.00 92.44 120 THR A C 1
ATOM 945 O O . THR A 1 120 ? -7.003 -9.063 -13.555 1.00 92.44 120 THR A O 1
ATOM 948 N N . MET A 1 121 ? -5.989 -8.215 -11.725 1.00 93.88 121 MET A N 1
ATOM 949 C CA . MET A 1 121 ? -5.802 -9.483 -11.025 1.00 93.88 121 MET A CA 1
ATOM 950 C C . MET A 1 121 ? -6.867 -9.669 -9.950 1.00 93.88 121 MET A C 1
ATOM 952 O O . MET A 1 121 ? -7.231 -8.704 -9.271 1.00 93.88 121 MET A O 1
ATOM 956 N N . ASP A 1 122 ? -7.317 -10.904 -9.761 1.00 93.81 122 ASP A N 1
ATOM 957 C CA . ASP A 1 122 ? -8.140 -11.270 -8.612 1.00 93.81 122 ASP A CA 1
ATOM 958 C C . ASP A 1 122 ? -7.302 -11.552 -7.352 1.00 93.81 122 ASP A C 1
ATOM 960 O O . ASP A 1 122 ? -6.068 -11.579 -7.366 1.00 93.81 122 ASP A O 1
ATOM 964 N N . VAL A 1 123 ? -7.983 -11.730 -6.220 1.00 94.19 123 VAL A N 1
ATOM 965 C CA . VAL A 1 123 ? -7.342 -11.974 -4.921 1.00 94.19 123 VAL A CA 1
ATOM 966 C C . VAL A 1 123 ? -6.454 -13.222 -4.945 1.00 94.19 123 VAL A C 1
ATOM 968 O O . VAL A 1 123 ? -5.339 -13.177 -4.425 1.00 94.19 123 VAL A O 1
ATOM 971 N N . ASP A 1 124 ? -6.912 -14.321 -5.546 1.00 93.00 124 ASP A N 1
ATOM 972 C CA . ASP A 1 124 ? -6.185 -15.592 -5.548 1.00 93.00 124 ASP A CA 1
ATOM 973 C C . ASP A 1 124 ? -4.944 -15.514 -6.450 1.00 93.00 124 ASP A C 1
ATOM 975 O O . ASP A 1 124 ? -3.877 -16.012 -6.077 1.00 93.00 124 ASP A O 1
ATOM 979 N N . GLU A 1 125 ? -5.044 -14.823 -7.588 1.00 94.19 125 GLU A N 1
ATOM 980 C CA . GLU A 1 125 ? -3.915 -14.519 -8.465 1.00 94.19 125 GLU A CA 1
ATOM 981 C C . GLU A 1 125 ? -2.850 -13.694 -7.739 1.00 94.19 125 GLU A C 1
ATOM 983 O O . GLU A 1 125 ? -1.665 -14.011 -7.837 1.00 94.19 125 GLU A O 1
ATOM 988 N N . ILE A 1 126 ? -3.250 -12.668 -6.973 1.00 95.31 126 ILE A N 1
ATOM 989 C CA . ILE A 1 126 ? -2.308 -11.853 -6.192 1.00 95.31 126 ILE A CA 1
ATOM 990 C C . ILE A 1 126 ? -1.643 -12.702 -5.108 1.00 95.31 126 ILE A C 1
ATOM 992 O O . ILE A 1 126 ? -0.433 -12.610 -4.911 1.00 95.31 126 ILE A O 1
ATOM 996 N N . LEU A 1 127 ? -2.392 -13.543 -4.393 1.00 94.38 127 LEU A N 1
ATOM 997 C CA . LEU A 1 127 ? -1.825 -14.404 -3.351 1.00 94.38 127 LEU A CA 1
ATOM 998 C C . LEU A 1 127 ? -0.820 -15.419 -3.905 1.00 94.38 127 LEU A C 1
ATOM 1000 O O . LEU A 1 127 ? 0.173 -15.707 -3.239 1.00 94.38 127 LEU A O 1
ATOM 1004 N N . ALA A 1 128 ? -1.044 -15.929 -5.116 1.00 93.31 128 ALA A N 1
ATOM 1005 C CA . ALA A 1 128 ? -0.172 -16.915 -5.747 1.00 93.31 128 ALA A CA 1
ATOM 1006 C C . ALA A 1 128 ? 1.213 -16.363 -6.137 1.00 93.31 128 ALA A C 1
ATOM 1008 O O . ALA A 1 128 ? 2.144 -17.139 -6.355 1.00 93.31 128 ALA A O 1
ATOM 1009 N N . GLU A 1 129 ? 1.376 -15.041 -6.234 1.00 92.44 129 GLU A N 1
ATOM 1010 C CA . GLU A 1 129 ? 2.638 -14.441 -6.682 1.00 92.44 129 GLU A CA 1
ATOM 1011 C C . GLU A 1 129 ? 3.765 -14.533 -5.664 1.00 92.44 129 GLU A C 1
ATOM 1013 O O . GLU A 1 129 ? 4.941 -14.599 -6.030 1.00 92.44 129 GLU A O 1
ATOM 1018 N N . ASP A 1 130 ? 3.410 -14.470 -4.384 1.00 91.06 130 ASP A N 1
ATOM 1019 C CA . ASP A 1 130 ? 4.373 -14.491 -3.304 1.00 91.06 130 ASP A CA 1
ATOM 1020 C C . ASP A 1 130 ? 3.731 -15.071 -2.038 1.00 91.06 130 ASP A C 1
ATOM 1022 O O . ASP A 1 130 ? 2.704 -14.564 -1.587 1.00 91.06 130 ASP A O 1
ATOM 1026 N N . PRO A 1 131 ? 4.347 -16.079 -1.396 1.00 89.31 131 PRO A N 1
ATOM 1027 C CA . PRO A 1 131 ? 3.785 -16.715 -0.204 1.00 89.31 131 PRO A CA 1
ATOM 1028 C C . PRO A 1 131 ? 3.705 -15.777 1.010 1.00 89.31 131 PRO A C 1
ATOM 1030 O O . PRO A 1 131 ? 3.102 -16.130 2.020 1.00 89.31 131 PRO A O 1
ATOM 1033 N N . THR A 1 132 ? 4.342 -14.602 0.960 1.00 90.81 132 THR A N 1
ATOM 1034 C CA . THR A 1 132 ? 4.221 -13.572 2.001 1.00 90.81 132 THR A CA 1
ATOM 1035 C C . THR A 1 132 ? 3.017 -12.651 1.796 1.00 90.81 132 THR A C 1
ATOM 1037 O O . THR A 1 132 ? 2.712 -11.845 2.683 1.00 90.81 132 THR A O 1
ATOM 1040 N N . ASN A 1 133 ? 2.310 -12.781 0.669 1.00 95.06 133 ASN A N 1
ATOM 1041 C CA . ASN A 1 133 ? 1.060 -12.079 0.423 1.00 95.06 133 ASN A CA 1
ATOM 1042 C C . ASN A 1 133 ? -0.018 -12.557 1.391 1.00 95.06 133 ASN A C 1
ATOM 1044 O O . ASN A 1 133 ? -0.065 -13.716 1.798 1.00 95.06 133 ASN A O 1
ATOM 1048 N N . MET A 1 134 ? -0.876 -11.632 1.805 1.00 94.56 134 MET A N 1
ATOM 1049 C CA . MET A 1 134 ? -1.928 -11.937 2.768 1.00 94.56 134 MET A CA 1
ATOM 1050 C C . MET A 1 134 ? -3.163 -11.094 2.535 1.00 94.56 134 MET A C 1
ATOM 1052 O O . MET A 1 134 ? -3.067 -9.931 2.143 1.00 94.56 134 MET A O 1
ATOM 1056 N N . VAL A 1 135 ? -4.305 -11.695 2.838 1.00 96.38 135 VAL A N 1
ATOM 1057 C CA . VAL A 1 135 ? -5.605 -11.039 2.846 1.00 96.38 135 VAL A CA 1
ATOM 1058 C C . VAL A 1 135 ? -5.874 -10.483 4.237 1.00 96.38 135 VAL A C 1
ATOM 1060 O O . VAL A 1 135 ? -5.575 -11.127 5.245 1.00 96.38 135 VAL A O 1
ATOM 1063 N N . ILE A 1 136 ? -6.438 -9.283 4.294 1.00 95.75 136 ILE A N 1
ATOM 1064 C CA . ILE A 1 136 ? -6.933 -8.662 5.516 1.00 95.75 136 ILE A CA 1
ATOM 1065 C C . ILE A 1 136 ? -8.383 -8.240 5.261 1.00 95.75 136 ILE A C 1
ATOM 1067 O O . ILE A 1 136 ? -8.611 -7.218 4.605 1.00 95.75 136 ILE A O 1
ATOM 1071 N N . PRO A 1 137 ? -9.365 -8.992 5.783 1.00 95.81 137 PRO A N 1
ATOM 1072 C CA . PRO A 1 137 ? -10.761 -8.572 5.773 1.00 95.81 137 PRO A CA 1
ATOM 1073 C C . PRO A 1 137 ? -10.939 -7.243 6.516 1.00 95.81 137 PRO A C 1
ATOM 1075 O O . PRO A 1 137 ? -10.322 -7.021 7.563 1.00 95.81 137 PRO A O 1
ATOM 1078 N N . TYR A 1 138 ? -11.804 -6.351 6.027 1.00 95.38 138 TYR A N 1
ATOM 1079 C CA . TYR A 1 138 ? -12.024 -5.062 6.701 1.00 95.38 138 TYR A CA 1
ATOM 1080 C C . TYR A 1 138 ? -12.654 -5.209 8.089 1.00 95.38 138 TYR A C 1
ATOM 1082 O O . TYR A 1 138 ? -12.449 -4.362 8.967 1.00 95.38 138 TYR A O 1
ATOM 1090 N N . GLU A 1 139 ? -13.394 -6.292 8.313 1.00 94.81 139 GLU A N 1
ATOM 1091 C CA . GLU A 1 139 ? -13.942 -6.648 9.620 1.00 94.81 139 GLU A CA 1
ATOM 1092 C C . GLU A 1 139 ? -12.854 -6.940 10.658 1.00 94.81 139 GLU A C 1
ATOM 1094 O O . GLU A 1 139 ? -13.017 -6.555 11.816 1.00 94.81 139 GLU A O 1
ATOM 1099 N N . ASP A 1 140 ? -11.715 -7.506 10.243 1.00 95.69 140 ASP A N 1
ATOM 1100 C CA . ASP A 1 140 ? -10.593 -7.867 11.116 1.00 95.69 140 ASP A CA 1
ATOM 1101 C C . ASP A 1 140 ? -9.786 -6.646 11.588 1.00 95.69 140 ASP A C 1
ATOM 1103 O O . ASP A 1 140 ? -8.968 -6.754 12.506 1.00 95.69 140 ASP A O 1
ATOM 1107 N N . ILE A 1 141 ? -10.025 -5.472 10.998 1.00 97.19 141 ILE A N 1
ATOM 1108 C CA . ILE A 1 141 ? -9.363 -4.215 11.348 1.00 97.19 141 ILE A CA 1
ATOM 1109 C C . ILE A 1 141 ? -10.177 -3.500 12.427 1.00 97.19 141 ILE A C 1
ATOM 1111 O O . ILE A 1 141 ? -11.332 -3.135 12.206 1.00 97.19 141 ILE A O 1
ATOM 1115 N N . SER A 1 142 ? -9.556 -3.228 13.575 1.00 97.06 142 SER A N 1
ATOM 1116 C CA . SER A 1 142 ? -10.155 -2.431 14.655 1.00 97.06 142 SER A CA 1
ATOM 1117 C C . SER A 1 142 ? -9.885 -0.939 14.489 1.00 97.06 142 SER A C 1
ATOM 1119 O O . SER A 1 142 ? -10.693 -0.106 14.898 1.00 97.06 142 SER A O 1
ATOM 1121 N N . LYS A 1 143 ? -8.731 -0.580 13.914 1.00 98.06 143 LYS A N 1
ATOM 1122 C CA . LYS A 1 143 ? -8.291 0.811 13.798 1.00 98.06 143 LYS A CA 1
ATOM 1123 C C . LYS A 1 143 ? -7.254 0.985 12.701 1.00 98.06 143 LYS A C 1
ATOM 1125 O O . LYS A 1 143 ? -6.352 0.165 12.551 1.00 98.06 143 LYS A O 1
ATOM 1130 N N . VAL A 1 144 ? -7.332 2.119 12.017 1.00 98.12 144 VAL A N 1
ATOM 1131 C CA . VAL A 1 144 ? -6.354 2.563 11.025 1.00 98.12 144 VAL A CA 1
ATOM 1132 C C . VAL A 1 144 ? -5.787 3.908 11.455 1.00 98.12 144 VAL A C 1
ATOM 1134 O O . VAL A 1 144 ? -6.536 4.837 11.732 1.00 98.12 144 VAL A O 1
ATOM 1137 N N . LEU A 1 145 ? -4.467 4.047 11.528 1.00 98.12 145 LEU A N 1
ATOM 1138 C CA . LEU A 1 145 ? -3.804 5.342 11.689 1.00 98.12 145 LEU A CA 1
ATOM 1139 C C . LEU A 1 145 ? -3.145 5.708 10.368 1.00 98.12 145 LEU A C 1
ATOM 1141 O O . LEU A 1 145 ? -2.269 4.977 9.934 1.00 98.12 145 LEU A O 1
ATOM 1145 N N . PHE A 1 146 ? -3.480 6.862 9.800 1.00 97.88 146 PHE A N 1
ATOM 1146 C CA . PHE A 1 146 ? -2.754 7.429 8.664 1.00 97.88 146 PHE A CA 1
ATOM 1147 C C . PHE A 1 146 ? -2.143 8.773 9.063 1.00 97.88 146 PHE A C 1
ATOM 1149 O O . PHE A 1 146 ? -2.832 9.617 9.635 1.00 97.88 146 PHE A O 1
ATOM 1156 N N . LYS A 1 147 ? -0.859 8.982 8.772 1.00 97.06 147 LYS A N 1
ATOM 1157 C CA . LYS A 1 147 ? -0.150 10.254 8.928 1.00 97.06 147 LYS A CA 1
ATOM 1158 C C . LYS A 1 147 ? 0.569 10.587 7.624 1.00 97.06 147 LYS A C 1
ATOM 1160 O O . LYS A 1 147 ? 1.431 9.813 7.218 1.00 97.06 147 LYS A O 1
ATOM 1165 N N . GLY A 1 148 ? 0.264 11.743 7.038 1.00 94.75 148 GLY A N 1
ATOM 1166 C CA . GLY A 1 148 ? 0.939 12.239 5.836 1.00 94.75 148 GLY A CA 1
ATOM 1167 C C . GLY A 1 148 ? 2.462 12.332 5.984 1.00 94.75 148 GLY A C 1
ATOM 1168 O O . GLY A 1 148 ? 2.986 12.507 7.090 1.00 94.75 148 GLY A O 1
ATOM 1169 N N . SER A 1 149 ? 3.170 12.198 4.863 1.00 92.69 149 SER A N 1
ATOM 1170 C CA . SER A 1 149 ? 4.578 12.583 4.763 1.00 92.69 149 SER A CA 1
ATOM 1171 C C . SER A 1 149 ? 4.718 14.104 4.868 1.00 92.69 149 SER A C 1
ATOM 1173 O O . SER A 1 149 ? 3.781 14.856 4.585 1.00 92.69 149 SER A O 1
ATOM 1175 N N . SER A 1 150 ? 5.892 14.562 5.296 1.00 87.06 150 SER A N 1
ATOM 1176 C CA . SER A 1 150 ? 6.195 15.989 5.422 1.00 87.06 150 SER A CA 1
ATOM 1177 C C . SER A 1 150 ? 7.605 16.282 4.940 1.00 87.06 150 SER A C 1
ATOM 1179 O O . SER A 1 150 ? 8.523 15.522 5.237 1.00 87.06 150 SER A O 1
ATOM 1181 N N . GLU A 1 151 ? 7.798 17.409 4.272 1.00 81.50 151 GLU A N 1
ATOM 1182 C CA . GLU A 1 151 ? 9.130 17.924 3.964 1.00 81.50 151 GLU A CA 1
ATOM 1183 C C . GLU A 1 151 ? 9.608 18.820 5.107 1.00 81.50 151 GLU A C 1
ATOM 1185 O O . GLU A 1 151 ? 8.877 19.697 5.572 1.00 81.50 151 GLU A O 1
ATOM 1190 N N . SER A 1 152 ? 10.832 18.591 5.578 1.00 68.19 152 SER A N 1
ATOM 1191 C CA . SER A 1 152 ? 11.531 19.522 6.459 1.00 68.19 152 SER A CA 1
ATOM 1192 C C . SER A 1 152 ? 12.586 20.283 5.668 1.00 68.19 152 SER A C 1
ATOM 1194 O O . SER A 1 152 ? 13.483 19.685 5.070 1.00 68.19 152 SER A O 1
ATOM 1196 N N . PHE A 1 153 ? 12.477 21.610 5.698 1.00 61.44 153 PHE A N 1
ATOM 1197 C CA . PHE A 1 153 ? 13.489 22.526 5.186 1.00 61.44 153 PHE A CA 1
ATOM 1198 C C . PHE A 1 153 ? 14.427 22.902 6.331 1.00 61.44 153 PHE A C 1
ATOM 1200 O O . PHE A 1 153 ? 13.984 23.466 7.334 1.00 61.44 153 PHE A O 1
ATOM 1207 N N . PHE A 1 154 ? 15.715 22.596 6.192 1.00 58.00 154 PHE A N 1
ATOM 1208 C CA . PHE A 1 154 ? 16.735 23.131 7.086 1.00 58.00 154 PHE A CA 1
ATOM 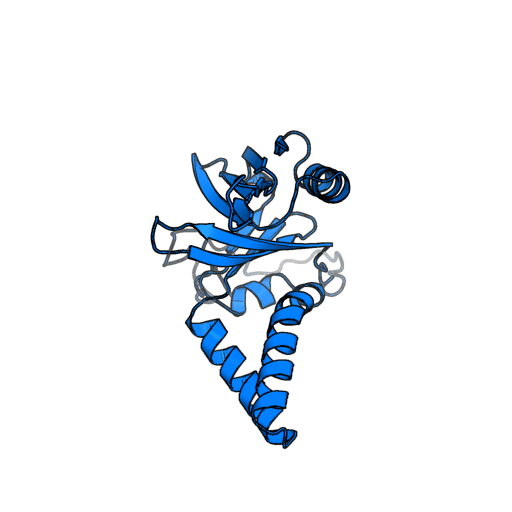1209 C C . PHE A 1 154 ? 17.293 24.417 6.477 1.00 58.00 154 PHE A C 1
ATOM 1211 O O . PHE A 1 154 ? 17.765 24.416 5.343 1.00 58.00 154 PHE A O 1
ATOM 1218 N N . ALA A 1 155 ? 17.227 25.520 7.222 1.00 55.19 155 ALA A N 1
ATOM 1219 C CA . ALA A 1 155 ? 17.880 26.763 6.832 1.00 55.19 155 ALA A CA 1
ATOM 1220 C C . ALA A 1 155 ? 19.390 26.643 7.109 1.00 55.19 155 ALA A C 1
ATOM 1222 O O . ALA A 1 155 ? 19.824 26.748 8.255 1.00 55.19 155 ALA A O 1
ATOM 1223 N N . GLY A 1 156 ? 20.166 26.385 6.058 1.00 63.91 156 GLY A N 1
ATOM 1224 C CA . GLY A 1 156 ? 21.629 26.386 6.032 1.00 63.91 156 GLY A CA 1
ATOM 1225 C C . GLY A 1 156 ? 22.127 26.833 4.653 1.00 63.91 156 GLY A C 1
ATOM 1226 O O . GLY A 1 156 ? 21.339 26.867 3.710 1.00 63.91 156 GLY A O 1
ATOM 1227 N N . ASP A 1 157 ? 23.410 27.193 4.553 1.00 65.06 157 ASP A N 1
ATOM 1228 C CA . ASP A 1 157 ? 24.047 27.723 3.326 1.00 65.06 157 ASP A CA 1
ATOM 1229 C C . ASP A 1 157 ? 23.955 26.734 2.139 1.00 65.06 157 ASP A C 1
ATOM 1231 O O . ASP A 1 157 ? 23.866 27.134 0.983 1.00 65.06 157 ASP A O 1
ATOM 1235 N N . ASP A 1 158 ? 23.813 25.438 2.445 1.00 62.00 158 ASP A N 1
ATOM 1236 C CA . ASP A 1 158 ? 23.398 24.388 1.515 1.00 62.00 158 ASP A CA 1
ATOM 1237 C C . ASP A 1 158 ? 21.960 23.948 1.834 1.00 62.00 158 ASP A C 1
ATOM 1239 O O . ASP A 1 158 ? 21.717 23.105 2.706 1.00 62.00 158 ASP A O 1
ATOM 1243 N N . SER A 1 159 ? 20.982 24.536 1.138 1.00 56.34 159 SER A N 1
ATOM 1244 C CA . SER A 1 159 ? 19.566 24.158 1.240 1.00 56.34 159 SER A CA 1
ATOM 1245 C C . SER A 1 159 ? 19.381 22.680 0.872 1.00 56.34 159 SER A C 1
ATOM 1247 O O . SER A 1 159 ? 19.305 22.316 -0.302 1.00 56.34 159 SER A O 1
ATOM 1249 N N . SER A 1 160 ? 19.316 21.814 1.884 1.00 63.78 160 SER A N 1
ATOM 1250 C CA . SER A 1 160 ? 18.971 20.401 1.739 1.00 63.78 160 SER A CA 1
ATOM 1251 C C . SER A 1 160 ? 17.603 20.149 2.370 1.00 63.78 160 SER A C 1
ATOM 1253 O O . SER A 1 160 ? 17.371 20.388 3.556 1.00 63.78 160 SER A O 1
ATOM 1255 N N . SER A 1 161 ? 16.657 19.694 1.551 1.00 65.62 161 SER A N 1
ATOM 1256 C CA . SER A 1 161 ? 15.342 19.244 2.003 1.00 65.62 161 SER A CA 1
ATOM 1257 C C . SER A 1 161 ? 15.417 17.768 2.377 1.00 65.62 161 SER A C 1
ATOM 1259 O O . SER A 1 161 ? 15.874 16.956 1.569 1.00 65.62 161 SER A O 1
ATOM 1261 N N . SER A 1 162 ? 14.929 17.395 3.559 1.00 69.62 162 SER A N 1
ATOM 1262 C CA . SER A 1 162 ? 14.705 15.987 3.897 1.00 69.62 162 SER A CA 1
ATOM 1263 C C . SER A 1 162 ? 13.211 15.688 3.952 1.00 69.62 162 SER A C 1
ATOM 1265 O O . SER A 1 162 ? 12.428 16.408 4.575 1.00 69.62 162 SER A O 1
ATOM 1267 N N . THR A 1 163 ? 12.797 14.615 3.284 1.00 76.06 163 THR A N 1
ATOM 1268 C CA . THR A 1 163 ? 11.428 14.106 3.368 1.00 76.06 163 THR A CA 1
ATOM 1269 C C . THR A 1 163 ? 11.323 13.177 4.573 1.00 76.06 163 THR A C 1
ATOM 1271 O O . THR A 1 163 ? 12.075 12.212 4.706 1.00 76.06 163 THR A O 1
ATOM 1274 N N . VAL A 1 164 ? 10.376 13.460 5.460 1.00 86.62 164 VAL A N 1
ATOM 1275 C CA . VAL A 1 164 ? 9.964 12.551 6.527 1.00 86.62 164 VAL A CA 1
ATOM 1276 C C . VAL A 1 164 ? 8.829 11.684 5.994 1.00 86.62 164 VAL A C 1
ATOM 1278 O O . VAL A 1 164 ? 7.752 12.195 5.675 1.00 86.62 164 VAL A O 1
ATOM 1281 N N . ASP A 1 165 ? 9.057 10.372 5.933 1.00 91.56 165 ASP A N 1
ATOM 1282 C CA . ASP A 1 165 ? 8.034 9.414 5.514 1.00 91.56 165 ASP A CA 1
ATOM 1283 C C . ASP A 1 165 ? 6.786 9.482 6.406 1.00 91.56 165 ASP A C 1
ATOM 1285 O O . ASP A 1 165 ? 6.856 9.575 7.641 1.00 91.56 165 ASP A O 1
ATOM 1289 N N . GLY A 1 166 ? 5.630 9.359 5.761 1.00 94.25 166 GLY A N 1
ATOM 1290 C CA . GLY A 1 166 ? 4.344 9.181 6.414 1.00 94.25 166 GLY A CA 1
ATOM 1291 C C . GLY A 1 166 ? 4.236 7.823 7.106 1.00 94.25 166 GLY A C 1
ATOM 1292 O O . GLY A 1 166 ? 5.062 6.925 6.914 1.00 94.25 166 GLY A O 1
ATOM 1293 N N . LYS A 1 167 ? 3.213 7.667 7.946 1.00 96.12 167 LYS A N 1
ATOM 1294 C CA . LYS A 1 167 ? 2.967 6.444 8.720 1.00 96.12 167 LYS A CA 1
ATOM 1295 C C . LYS A 1 167 ? 1.570 5.922 8.449 1.00 96.12 167 LYS A C 1
ATOM 1297 O O . LYS A 1 167 ? 0.604 6.664 8.593 1.00 96.12 167 LYS A O 1
ATOM 1302 N N . LEU A 1 168 ? 1.474 4.624 8.193 1.00 9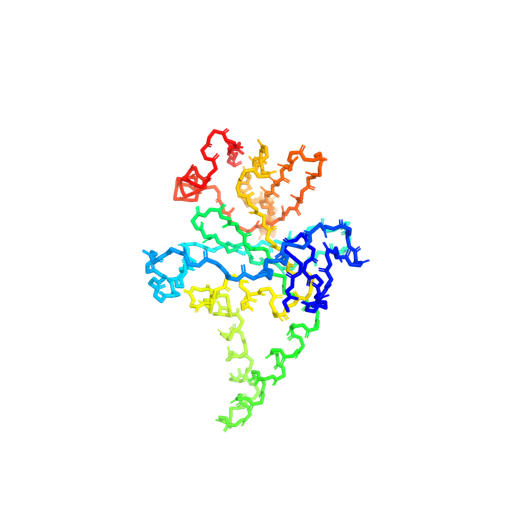7.38 168 LEU A N 1
ATOM 1303 C CA . LEU A 1 168 ? 0.212 3.901 8.171 1.00 97.38 168 LEU A CA 1
ATOM 1304 C C . LEU A 1 168 ? 0.297 2.727 9.150 1.00 97.38 168 LEU A C 1
ATOM 1306 O O . LEU A 1 168 ? 1.260 1.965 9.123 1.00 97.38 168 LEU A O 1
ATOM 1310 N N . GLU A 1 169 ? -0.681 2.584 10.035 1.00 97.56 169 GLU A N 1
ATOM 1311 C CA . GLU A 1 169 ? -0.763 1.459 10.969 1.00 97.56 169 GLU A CA 1
ATOM 1312 C C . GLU A 1 169 ? -2.153 0.829 10.897 1.00 97.56 169 GLU A C 1
ATOM 1314 O O . GLU A 1 169 ? -3.155 1.540 10.974 1.00 97.56 169 GLU A O 1
ATOM 1319 N N . LEU A 1 170 ? -2.201 -0.497 10.769 1.00 97.38 170 LEU A N 1
ATOM 1320 C CA . LEU A 1 170 ? -3.422 -1.295 10.829 1.00 97.38 170 LEU A CA 1
ATOM 1321 C C . LEU A 1 170 ? -3.414 -2.079 12.137 1.00 97.38 170 LEU A C 1
ATOM 1323 O O . LEU A 1 170 ? -2.602 -2.989 12.301 1.00 97.38 170 LEU A O 1
ATOM 1327 N N . SER A 1 171 ? -4.291 -1.731 13.071 1.00 97.38 171 SER A N 1
ATOM 1328 C CA . SER A 1 171 ? -4.522 -2.535 14.270 1.00 97.38 171 SER A CA 1
ATOM 1329 C C . SER A 1 171 ? -5.622 -3.548 13.984 1.00 97.38 171 SER A C 1
ATOM 1331 O O . SER A 1 171 ? -6.726 -3.181 13.583 1.00 97.38 171 SER A O 1
ATOM 1333 N N . LEU A 1 172 ? -5.321 -4.822 14.201 1.00 95.81 172 LEU A N 1
ATOM 1334 C CA . LEU A 1 172 ? -6.247 -5.930 14.009 1.00 95.81 172 LEU A CA 1
ATOM 1335 C C . LEU A 1 172 ? -6.989 -6.242 15.312 1.00 95.81 172 LEU A C 1
ATOM 1337 O O . LEU A 1 172 ? -6.477 -5.997 16.406 1.00 95.81 172 LEU A O 1
ATOM 1341 N N . ASN A 1 173 ? -8.181 -6.829 15.215 1.00 91.25 173 ASN A N 1
ATOM 1342 C CA . ASN A 1 173 ? -9.003 -7.223 16.370 1.00 91.25 173 ASN A CA 1
ATOM 1343 C C . ASN A 1 173 ? -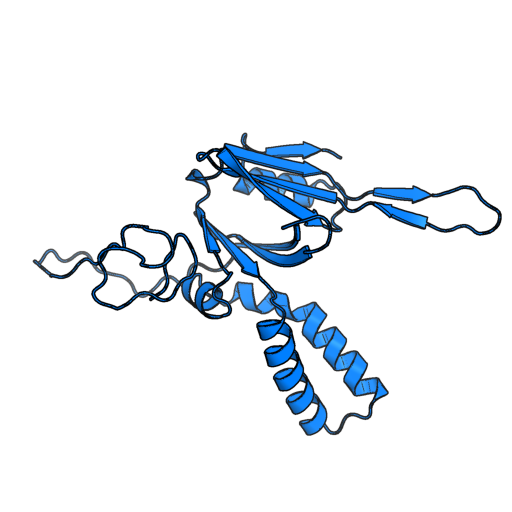8.280 -8.202 17.312 1.00 91.25 173 ASN A C 1
ATOM 1345 O O . ASN A 1 173 ? -8.579 -8.274 18.499 1.00 91.25 173 ASN A O 1
ATOM 1349 N N . ARG A 1 174 ? -7.290 -8.935 16.794 1.00 85.12 174 ARG A N 1
ATOM 1350 C CA . ARG A 1 174 ? -6.480 -9.914 17.537 1.00 85.12 174 ARG A CA 1
ATOM 1351 C C . ARG A 1 174 ? -5.310 -9.290 18.313 1.00 85.12 174 ARG A C 1
ATOM 1353 O O . ARG A 1 174 ? -4.488 -10.019 18.856 1.00 85.12 174 ARG A O 1
ATOM 1360 N N . GLY A 1 175 ? -5.206 -7.958 18.343 1.00 85.62 175 GLY A N 1
ATOM 1361 C CA . GLY A 1 175 ? -4.166 -7.218 19.068 1.00 85.62 175 GLY A CA 1
ATOM 1362 C C . GLY A 1 175 ? -2.856 -7.011 18.297 1.00 85.62 175 GLY A C 1
ATOM 1363 O O . GLY A 1 175 ? -1.986 -6.274 18.758 1.00 85.62 175 GLY A O 1
ATOM 1364 N N . GLU A 1 176 ? -2.708 -7.604 17.110 1.00 92.56 176 GLU A N 1
ATOM 1365 C CA . GLU A 1 176 ? -1.583 -7.329 16.210 1.00 92.56 176 GLU A CA 1
ATOM 1366 C C . GLU A 1 176 ? -1.707 -5.924 15.600 1.00 92.56 176 GLU A C 1
ATOM 1368 O O . GLU A 1 176 ? -2.800 -5.474 15.262 1.00 92.56 176 GLU A O 1
ATOM 1373 N N . THR A 1 177 ? -0.586 -5.214 15.437 1.00 95.12 177 THR A N 1
ATOM 1374 C CA . THR A 1 177 ? -0.539 -3.965 14.663 1.00 95.12 177 THR A CA 1
ATOM 1375 C C . THR A 1 177 ? 0.503 -4.068 13.561 1.00 95.12 177 THR A C 1
ATOM 1377 O O . THR A 1 177 ? 1.700 -4.173 13.837 1.00 95.12 177 THR A O 1
ATOM 1380 N N . ILE A 1 178 ? 0.051 -3.979 12.313 1.00 95.06 178 ILE A N 1
ATOM 1381 C CA . ILE A 1 178 ? 0.910 -3.985 11.132 1.00 95.06 178 ILE A CA 1
ATOM 1382 C C . ILE A 1 178 ? 1.300 -2.544 10.809 1.00 95.06 178 ILE A C 1
ATOM 1384 O O . ILE A 1 178 ? 0.441 -1.676 10.656 1.00 95.06 178 ILE A O 1
ATOM 1388 N N . LYS A 1 179 ? 2.608 -2.279 10.733 1.00 96.06 179 LYS A N 1
ATOM 1389 C CA . LYS A 1 179 ? 3.162 -0.928 10.579 1.00 96.06 179 LYS A CA 1
ATOM 1390 C C . LYS A 1 179 ? 3.793 -0.725 9.213 1.00 96.06 179 LYS A C 1
ATOM 1392 O O . LYS A 1 179 ? 4.592 -1.546 8.753 1.00 96.06 179 LYS A O 1
ATOM 1397 N N . PHE A 1 180 ? 3.505 0.431 8.633 1.00 96.38 180 PHE A N 1
ATOM 1398 C CA . PHE A 1 180 ? 3.971 0.829 7.320 1.00 96.38 180 PHE A CA 1
ATOM 1399 C C . PHE A 1 180 ? 4.505 2.267 7.300 1.00 96.38 180 PHE A C 1
ATOM 1401 O O . PHE A 1 180 ? 4.066 3.126 8.070 1.00 96.38 180 PHE A O 1
ATOM 1408 N N . THR A 1 181 ? 5.431 2.534 6.379 1.00 95.69 181 THR A N 1
ATOM 1409 C CA . THR A 1 181 ? 5.785 3.886 5.920 1.00 95.69 181 THR A CA 1
ATOM 1410 C C . THR A 1 181 ? 5.337 4.127 4.487 1.00 95.69 181 THR A C 1
ATOM 1412 O O . THR A 1 181 ? 5.134 3.182 3.727 1.00 95.69 181 THR A O 1
ATOM 1415 N N . HIS A 1 182 ? 5.152 5.392 4.119 1.00 94.88 182 HIS A N 1
ATOM 1416 C CA . HIS A 1 182 ? 4.754 5.784 2.769 1.00 94.88 182 HIS A CA 1
ATOM 1417 C C . HIS A 1 182 ? 5.187 7.216 2.441 1.00 94.88 182 HIS A C 1
ATOM 1419 O O . HIS A 1 182 ? 5.522 7.992 3.332 1.00 94.88 182 HIS A O 1
ATOM 1425 N N . THR A 1 183 ? 5.114 7.590 1.166 1.00 93.25 183 THR A N 1
ATOM 1426 C CA . THR A 1 183 ? 5.510 8.923 0.684 1.00 93.25 183 THR A CA 1
ATOM 1427 C C . THR A 1 183 ? 4.330 9.865 0.437 1.00 93.25 183 THR A C 1
ATOM 1429 O O . THR A 1 183 ? 4.551 11.046 0.189 1.00 93.25 183 THR A O 1
ATOM 1432 N N . TYR A 1 184 ? 3.082 9.390 0.549 1.00 92.56 184 TYR A N 1
ATOM 1433 C CA . TYR A 1 184 ? 1.886 10.225 0.367 1.00 92.56 184 TYR A CA 1
ATOM 1434 C C . TYR A 1 184 ? 1.800 11.351 1.400 1.00 92.56 184 TYR A C 1
ATOM 1436 O O . TYR A 1 184 ? 1.806 11.089 2.608 1.00 92.56 184 TYR A O 1
ATOM 1444 N N . SER A 1 185 ? 1.674 12.583 0.913 1.00 90.75 185 SER A N 1
ATOM 1445 C CA . SER A 1 185 ? 1.397 13.762 1.728 1.00 90.75 185 SER A CA 1
ATOM 1446 C C . SER A 1 185 ? -0.030 13.721 2.275 1.00 90.75 185 SER A C 1
ATOM 1448 O O . SER A 1 185 ? -0.879 12.940 1.830 1.00 90.75 185 SER A O 1
ATOM 1450 N N . SER A 1 186 ? -0.313 14.561 3.270 1.00 87.56 186 SER A N 1
ATOM 1451 C CA . SER A 1 186 ? -1.695 14.752 3.686 1.00 87.56 186 SER A CA 1
ATOM 1452 C C . SER A 1 186 ? -2.472 15.558 2.639 1.00 87.56 186 SER A C 1
ATOM 1454 O O . SER A 1 186 ? -2.013 16.576 2.130 1.00 87.56 186 SER A O 1
ATOM 1456 N N . GLY A 1 187 ? -3.672 15.092 2.303 1.00 90.75 187 GLY A N 1
ATOM 1457 C CA . GLY A 1 187 ? -4.495 15.625 1.224 1.00 90.75 187 GLY A CA 1
ATOM 1458 C C . GLY A 1 187 ? -5.947 15.183 1.369 1.00 90.75 187 GLY A C 1
ATOM 1459 O O . GLY A 1 187 ? -6.240 14.204 2.055 1.00 90.75 187 GLY A O 1
ATOM 1460 N N . ARG A 1 188 ? -6.867 15.931 0.751 1.00 92.62 188 ARG A N 1
ATOM 1461 C CA . ARG A 1 188 ? -8.304 15.628 0.816 1.00 92.62 188 ARG A CA 1
ATOM 1462 C C . ARG A 1 188 ? -8.624 14.298 0.135 1.00 92.62 188 ARG A C 1
ATOM 1464 O O . ARG A 1 188 ? -9.246 13.461 0.762 1.00 92.62 188 ARG A O 1
ATOM 1471 N N . GLU A 1 189 ? -8.114 14.084 -1.075 1.00 92.62 189 GLU A N 1
ATOM 1472 C CA . GLU A 1 189 ? -8.364 12.872 -1.866 1.00 92.62 189 GLU A CA 1
ATOM 1473 C C . GLU A 1 189 ? -8.029 11.592 -1.087 1.00 92.62 189 GLU A C 1
ATOM 1475 O O . GLU A 1 189 ? -8.906 10.777 -0.834 1.00 92.62 189 GLU A O 1
ATOM 1480 N N . ILE A 1 190 ? -6.795 11.469 -0.582 1.00 93.19 190 ILE A N 1
ATOM 1481 C CA . ILE A 1 190 ? -6.395 10.290 0.199 1.00 93.19 190 ILE A CA 1
ATOM 1482 C C . ILE A 1 190 ? -7.180 10.153 1.509 1.00 93.19 190 ILE A C 1
ATOM 1484 O O . ILE A 1 190 ? -7.422 9.040 1.968 1.00 93.19 190 ILE A O 1
ATOM 1488 N N . LYS A 1 191 ? -7.580 11.267 2.135 1.00 95.44 191 LYS A N 1
ATOM 1489 C CA . LYS A 1 191 ? -8.410 11.225 3.340 1.00 95.44 191 LYS A CA 1
ATOM 1490 C C . LYS A 1 191 ? -9.789 10.660 3.017 1.00 95.44 191 LYS A C 1
ATOM 1492 O O . LYS A 1 191 ? -10.248 9.795 3.756 1.00 95.44 191 LYS A O 1
ATOM 1497 N N . ASP A 1 192 ? -10.422 11.154 1.960 1.00 96.12 192 ASP A N 1
ATOM 1498 C CA . ASP A 1 192 ? -11.769 10.763 1.556 1.00 96.12 192 ASP A CA 1
ATOM 1499 C C . ASP A 1 192 ? -11.766 9.283 1.150 1.00 96.12 192 ASP A C 1
ATOM 1501 O O . ASP A 1 192 ? -12.477 8.495 1.762 1.00 96.12 192 ASP A O 1
ATOM 1505 N N . THR A 1 193 ? -10.831 8.858 0.293 1.00 94.81 193 THR A N 1
ATOM 1506 C CA . THR A 1 193 ? -10.686 7.447 -0.106 1.00 94.81 193 THR A CA 1
ATOM 1507 C C . THR A 1 193 ? -10.449 6.510 1.082 1.00 94.81 193 THR A C 1
ATOM 1509 O O . THR A 1 193 ? -11.085 5.467 1.194 1.00 94.81 193 THR A O 1
ATOM 1512 N N . LEU A 1 194 ? -9.561 6.863 2.020 1.00 95.88 194 LEU A N 1
ATOM 1513 C CA . LEU A 1 194 ? -9.362 6.045 3.224 1.00 95.88 194 LEU A CA 1
ATOM 1514 C C . LEU A 1 194 ? -10.597 6.056 4.140 1.00 95.88 194 LEU A C 1
ATOM 1516 O O . LEU A 1 194 ? -10.825 5.086 4.862 1.00 95.88 194 LEU A O 1
ATOM 1520 N N . THR A 1 195 ? -11.371 7.142 4.146 1.00 96.38 195 THR A N 1
ATOM 1521 C CA . THR A 1 195 ? -12.621 7.232 4.913 1.00 96.38 195 THR A CA 1
ATOM 1522 C C . THR A 1 195 ? -13.689 6.336 4.295 1.00 96.38 195 THR A C 1
ATOM 1524 O O . THR A 1 195 ? -14.404 5.682 5.045 1.00 96.38 195 THR A O 1
ATOM 1527 N N . ASP A 1 196 ? -13.741 6.217 2.968 1.00 95.56 196 ASP A N 1
ATOM 1528 C CA . ASP A 1 196 ? -14.664 5.312 2.276 1.00 95.56 196 ASP A CA 1
ATOM 1529 C C . ASP A 1 196 ? -14.402 3.841 2.643 1.00 95.56 196 ASP A C 1
ATOM 1531 O O . ASP A 1 196 ? -15.344 3.091 2.889 1.00 95.56 196 ASP A O 1
ATOM 1535 N N . PHE A 1 197 ? -13.131 3.432 2.764 1.00 94.62 197 PHE A N 1
ATOM 1536 C CA . PHE A 1 197 ? -12.778 2.057 3.147 1.00 94.62 197 PHE A CA 1
ATOM 1537 C C . PHE A 1 197 ? -12.913 1.767 4.647 1.00 94.62 197 PHE A C 1
ATOM 1539 O O . PHE A 1 197 ? -13.288 0.663 5.038 1.00 94.62 197 PHE A O 1
ATOM 1546 N N . PHE A 1 198 ? -12.552 2.719 5.511 1.00 96.44 198 PHE A N 1
ATOM 1547 C CA . PHE A 1 198 ? -12.385 2.445 6.945 1.00 96.44 198 PHE A CA 1
ATOM 1548 C C . PHE A 1 198 ? -13.388 3.163 7.849 1.00 96.44 198 PHE A C 1
ATOM 1550 O O . PHE A 1 198 ? -13.492 2.817 9.028 1.00 96.44 198 PHE A O 1
ATOM 1557 N N . GLY A 1 199 ? -14.113 4.155 7.333 1.00 95.50 199 GLY A N 1
ATOM 1558 C CA . GLY A 1 199 ? -15.087 4.948 8.075 1.00 95.50 199 GLY A CA 1
ATOM 1559 C C . GLY A 1 199 ? -14.533 5.457 9.405 1.00 95.50 199 GLY A C 1
ATOM 1560 O O . GLY A 1 199 ? -13.441 6.024 9.487 1.00 95.50 199 GLY A O 1
ATOM 1561 N N . GLU A 1 200 ? -15.271 5.192 10.479 1.00 96.19 200 GLU A N 1
ATOM 1562 C CA . GLU A 1 200 ? -14.920 5.605 11.843 1.00 96.19 200 GLU A CA 1
ATOM 1563 C C . GLU A 1 200 ? -13.643 4.945 12.388 1.00 96.19 200 GLU A C 1
ATOM 1565 O O . GLU A 1 200 ? -13.036 5.454 13.334 1.00 96.19 200 GLU A O 1
ATOM 1570 N N . LYS A 1 201 ? -13.181 3.840 11.784 1.00 97.12 201 LYS A N 1
ATOM 1571 C CA . LYS A 1 201 ? -11.930 3.175 12.179 1.00 97.12 201 LYS A CA 1
ATOM 1572 C C . LYS A 1 201 ? -10.702 4.015 11.808 1.00 97.12 201 LYS A C 1
ATOM 1574 O O . LYS A 1 201 ? -9.617 3.769 12.346 1.00 97.12 201 LYS A O 1
ATOM 1579 N N . LEU A 1 202 ? -10.838 4.994 10.906 1.00 98.00 202 LEU A N 1
ATOM 1580 C CA . LEU A 1 202 ? -9.742 5.837 10.437 1.00 98.00 202 LEU A CA 1
ATOM 1581 C C . LEU A 1 202 ? -9.423 6.986 11.401 1.00 98.00 202 LEU A C 1
ATOM 1583 O O . LEU A 1 202 ? -10.190 7.924 11.607 1.00 98.00 202 LEU A O 1
ATOM 1587 N N . LYS A 1 203 ? -8.183 7.001 11.881 1.00 97.62 203 LYS A N 1
ATOM 1588 C CA . LYS A 1 203 ? -7.541 8.142 12.526 1.00 97.62 203 LYS A CA 1
ATOM 1589 C C . LYS A 1 203 ? -6.575 8.812 11.553 1.00 97.62 203 LYS A C 1
ATOM 1591 O O . LYS A 1 203 ? -5.409 8.428 11.457 1.00 97.62 203 LYS A O 1
ATOM 1596 N N . TYR A 1 204 ? -7.055 9.851 10.880 1.00 96.50 204 TYR A N 1
ATOM 1597 C CA . TYR A 1 204 ? -6.269 10.630 9.925 1.00 96.50 204 TYR A CA 1
ATOM 1598 C C . TYR A 1 204 ? -5.502 11.775 10.604 1.00 96.50 204 TYR A C 1
ATOM 1600 O O . TYR A 1 204 ? -6.074 12.565 11.358 1.00 96.50 204 TYR A O 1
ATOM 1608 N N . LYS A 1 205 ? -4.204 11.894 10.320 1.00 93.69 205 LYS A N 1
ATOM 1609 C CA . LYS A 1 205 ? -3.321 12.968 10.781 1.00 93.69 205 LYS A CA 1
ATOM 1610 C C . LYS A 1 205 ? -2.626 13.620 9.593 1.00 93.69 205 LYS A C 1
ATOM 1612 O O . LYS A 1 205 ? -2.192 12.934 8.668 1.00 93.69 205 LYS A O 1
ATOM 1617 N N . LYS A 1 206 ? -2.529 14.946 9.654 1.00 86.56 206 LYS A N 1
ATOM 1618 C CA . LYS A 1 206 ? -1.787 15.722 8.666 1.00 86.56 206 LYS A CA 1
ATOM 1619 C C . LYS A 1 206 ? -0.287 15.491 8.777 1.00 86.56 206 LYS A C 1
ATOM 1621 O O . LYS A 1 206 ? 0.191 15.235 9.912 1.00 86.56 206 LYS A O 1
#

Secondary structure (DSSP, 8-state):
-B-TTT--B--TT-SB-TTT-PBP--------------S-------EEEEEEEESSSS-EEEEEEEE-SSEEEEEE--HHHHHHHHHHHHHHHHHTT--HHHHHHHHHHHHHHGGGGGGT--HHHHHHH-TT-EEEEGGGEEEEEEE-BEEEEP-SSS--EEEEPEEEEEEETTS-EEEEEE-PBP-HHHHHHHHHHHGGGEEEE-

Sequence (206 aa):
MFCRKCGAELDAQSDFCSNCGAKVSLDPSAGNEEKQKNPSTTEAAIWMLQVQRKYSMLKIVTCYMVFFKDEMVLAHLSGALRKAESQKASDQIKEKGLGFLKGSAEMMKYWSKFSQRYYTMDVDEILAEDPTNMVIPYEDISKVLFKGSSESFFAGDDSSSSTVDGKLELSLNRGETIKFTHTYSSGREIKDTLTDFFGEKLKYKK

pLDDT: mean 85.81, std 14.7, range [35.06, 98.12]

Foldseek 3Di:
DADQAQLHDDDLPDQADPPPGHGDPDDDDDDDDDDDPDPDPQQFFPDKDWWWWDPDPPDIWIWIFTHTDFKTKTQTCDPVLVVVVLVVLLVVLVVVVDDPVVSVVSSVVCVVCVVVCSRVDGPVRSSVSDSRMHMGGLLQFQAKEWAFKDWDFDPDPDTDIDIGWIKIWTQTPVRDITIITHHGGDDDVVVVVVCVSNPPRYDYHD

Radius of gyration: 20.46 Å; chains: 1; bounding box: 55×60×48 Å